Protein AF-A0A814TF65-F1 (afdb_monomer_lite)

Foldseek 3Di:
DLQVVQVVVQQLVQLPDQKDWRWDQCPDPRDIDIDIGGLVNVCVVCVVVLVVCLVVVVVVCVVVVHDLVVDQEAEDAADVCSRVSSVVVVCVSSVNRDHDPPDDRVPPVVVVVVVVLVVCVVVVPPVSPDDDDDDDQPWQKFAADPPPQFTDSDDDDFWIFTHDDGGNVVTHTLAGDDDPDDPDDPPPPWDKDWDWDQDPVRQTWIWIATPVVRDIDGDRGPRPPDPDDDPVRVVVVVVVVVVVVVVVVQVVLLVVLLVVLVVVLVVLVVQCVDCVHNVPPLADPVLSVQLVVLSVVLVVVSVVCVPPPPDHSVNSNVSSVVSVVSVVVRVCVSVVD

Radius of gyration: 34.14 Å; chains: 1; bounding box: 95×52×82 Å

Structure (mmCIF, N/CA/C/O backbone):
data_AF-A0A814TF65-F1
#
_entry.id   AF-A0A814TF65-F1
#
loop_
_atom_site.group_PDB
_atom_site.id
_atom_site.type_symbol
_atom_site.label_atom_id
_atom_site.label_alt_id
_atom_site.label_comp_id
_atom_site.label_asym_id
_atom_site.label_entity_id
_atom_site.label_seq_id
_atom_site.pdbx_PDB_ins_code
_atom_site.Cartn_x
_atom_site.Cartn_y
_atom_site.Cartn_z
_atom_site.occupancy
_atom_site.B_iso_or_equiv
_atom_site.auth_seq_id
_atom_site.auth_comp_id
_atom_site.auth_asym_id
_atom_site.auth_atom_id
_atom_site.pdbx_PDB_model_num
ATOM 1 N N . GLN A 1 1 ? 11.505 15.566 1.170 1.00 87.69 1 GLN A N 1
ATOM 2 C CA . GLN A 1 1 ? 11.498 14.203 0.575 1.00 87.69 1 GLN A CA 1
ATOM 3 C C . GLN A 1 1 ? 12.715 13.344 0.957 1.00 87.69 1 GLN A C 1
ATOM 5 O O . GLN A 1 1 ? 12.487 12.258 1.477 1.00 87.69 1 GLN A O 1
ATOM 10 N N . ARG A 1 2 ? 13.979 13.781 0.755 1.00 92.44 2 ARG A N 1
ATOM 11 C CA . ARG A 1 2 ? 15.187 12.980 1.102 1.00 92.44 2 ARG A CA 1
ATOM 12 C C . ARG A 1 2 ? 15.150 12.414 2.536 1.00 92.44 2 ARG A C 1
ATOM 14 O O . ARG A 1 2 ? 15.260 11.202 2.703 1.00 92.44 2 ARG A O 1
ATOM 21 N N . LEU A 1 3 ? 14.876 13.268 3.530 1.00 94.50 3 LEU A N 1
ATOM 22 C CA . LEU A 1 3 ? 14.755 12.869 4.940 1.00 94.50 3 LEU A CA 1
ATOM 23 C C . LEU A 1 3 ? 13.680 11.796 5.171 1.00 94.50 3 LEU A C 1
ATOM 25 O O . LEU A 1 3 ? 13.992 10.765 5.750 1.00 94.50 3 LEU A O 1
ATOM 29 N N . ARG A 1 4 ? 12.458 11.967 4.637 1.00 95.12 4 ARG A N 1
ATOM 30 C CA . ARG A 1 4 ? 11.368 10.971 4.739 1.00 95.12 4 ARG A CA 1
ATOM 31 C C . ARG A 1 4 ? 11.823 9.575 4.296 1.00 95.12 4 ARG A C 1
ATOM 33 O O . ARG A 1 4 ? 11.625 8.618 5.034 1.00 95.12 4 ARG A O 1
ATOM 40 N N . ARG A 1 5 ? 12.472 9.463 3.128 1.00 94.19 5 ARG A N 1
ATOM 41 C CA . ARG A 1 5 ? 12.967 8.174 2.599 1.00 94.19 5 ARG A CA 1
ATOM 42 C C . ARG A 1 5 ? 14.026 7.536 3.506 1.00 94.19 5 ARG A C 1
ATOM 44 O O . ARG A 1 5 ? 14.063 6.316 3.627 1.00 94.19 5 ARG A O 1
ATOM 51 N N . LYS A 1 6 ? 14.895 8.340 4.127 1.00 95.69 6 LYS A N 1
ATOM 52 C CA . LYS A 1 6 ? 15.935 7.853 5.048 1.00 95.69 6 LYS A CA 1
ATOM 53 C C . LYS A 1 6 ? 15.346 7.458 6.407 1.00 95.69 6 LYS A C 1
ATOM 55 O O . LYS A 1 6 ? 15.592 6.341 6.839 1.00 95.69 6 LYS A O 1
ATOM 60 N N . VAL A 1 7 ? 14.476 8.283 6.997 1.00 95.56 7 VAL A N 1
ATOM 61 C CA . VAL A 1 7 ? 13.728 7.969 8.232 1.00 95.56 7 VAL A CA 1
ATOM 62 C C . VAL A 1 7 ? 12.894 6.695 8.078 1.00 95.56 7 VAL A C 1
ATOM 64 O O . VAL A 1 7 ? 12.872 5.867 8.983 1.00 95.56 7 VAL A O 1
ATOM 67 N N . GLU A 1 8 ? 12.253 6.477 6.926 1.00 94.75 8 GLU A N 1
ATOM 68 C CA . GLU A 1 8 ? 11.503 5.242 6.675 1.00 94.75 8 GLU A CA 1
ATOM 69 C C . GLU A 1 8 ? 12.412 4.002 6.642 1.00 94.75 8 GLU A C 1
ATOM 71 O O . GLU A 1 8 ? 12.090 2.991 7.269 1.00 94.75 8 GLU A O 1
ATOM 76 N N . LYS A 1 9 ? 13.570 4.081 5.968 1.00 94.69 9 LYS A N 1
ATOM 77 C CA . LYS A 1 9 ? 14.582 3.010 5.996 1.00 94.69 9 LYS A CA 1
ATOM 78 C C . LYS A 1 9 ? 15.076 2.759 7.422 1.00 94.69 9 LYS A C 1
ATOM 80 O O . LYS A 1 9 ? 15.108 1.611 7.853 1.00 94.69 9 LYS A O 1
ATOM 85 N N . SER A 1 10 ? 15.365 3.815 8.176 1.00 95.69 10 SER A N 1
ATOM 86 C CA . SER A 1 10 ? 15.772 3.733 9.579 1.00 95.69 10 SER A CA 1
ATOM 87 C C . SER A 1 10 ? 14.699 3.107 10.473 1.00 95.69 10 SER A C 1
ATOM 89 O O . SER A 1 10 ? 15.034 2.247 11.277 1.00 95.69 10 SER A O 1
ATOM 91 N N . LYS A 1 11 ? 13.407 3.412 10.281 1.00 95.19 11 LYS A N 1
ATOM 92 C CA . LYS A 1 11 ? 12.295 2.736 10.983 1.00 95.19 11 LYS A CA 1
ATOM 93 C C . LYS A 1 11 ? 12.317 1.217 10.760 1.00 95.19 11 LYS A C 1
ATOM 95 O O . LYS A 1 11 ? 12.138 0.449 11.704 1.00 95.19 11 LYS A O 1
ATOM 100 N N . ARG A 1 12 ? 12.546 0.780 9.514 1.00 94.38 12 ARG A N 1
ATOM 101 C CA . ARG A 1 12 ? 12.659 -0.649 9.171 1.00 94.38 12 ARG A CA 1
ATOM 102 C C . ARG A 1 12 ? 13.884 -1.276 9.850 1.00 94.38 12 ARG A C 1
ATOM 104 O O . ARG A 1 12 ? 13.746 -2.310 10.492 1.00 94.38 12 ARG A O 1
ATOM 111 N N . ILE A 1 13 ? 15.044 -0.613 9.797 1.00 95.50 13 ILE A N 1
ATOM 112 C CA . ILE A 1 13 ? 16.284 -1.065 10.458 1.00 95.50 13 ILE A CA 1
ATOM 113 C C . ILE A 1 13 ? 16.102 -1.188 11.979 1.00 95.50 13 ILE A C 1
ATOM 115 O O . 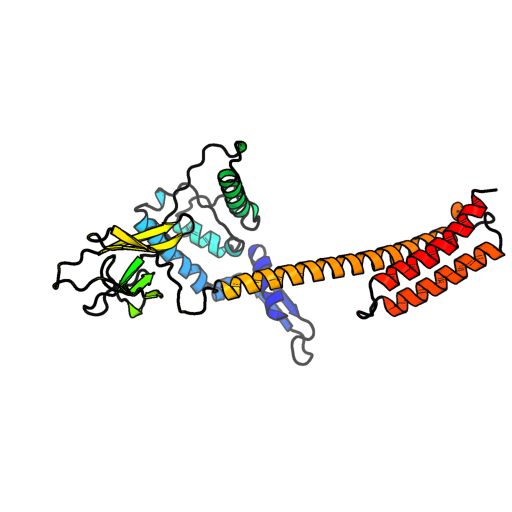ILE A 1 13 ? 16.478 -2.205 12.553 1.00 95.50 13 ILE A O 1
ATOM 119 N N . LEU A 1 14 ? 15.456 -0.219 12.635 1.00 96.19 14 LEU A N 1
ATOM 120 C CA . LEU A 1 14 ? 15.210 -0.243 14.085 1.00 96.19 14 LEU A CA 1
ATOM 121 C C . LEU A 1 14 ? 14.284 -1.375 14.551 1.00 96.19 14 LEU A C 1
ATOM 123 O O . LEU A 1 14 ? 14.239 -1.679 15.746 1.00 96.19 14 LEU A O 1
ATOM 127 N N . SER A 1 15 ? 13.574 -2.033 13.630 1.00 93.94 15 SER A N 1
ATOM 128 C CA . SER A 1 15 ? 12.784 -3.226 13.953 1.00 93.94 15 SER A CA 1
ATOM 129 C C . SER A 1 15 ? 13.666 -4.458 14.217 1.00 93.94 15 SER A C 1
ATOM 131 O O . SER A 1 15 ? 13.229 -5.381 14.896 1.00 93.94 15 SER A O 1
ATOM 133 N N . THR A 1 16 ? 14.922 -4.461 13.749 1.00 93.12 16 THR A N 1
ATOM 134 C CA . THR A 1 16 ? 15.912 -5.524 14.011 1.00 93.12 16 THR A CA 1
ATOM 135 C C . THR A 1 16 ? 17.104 -5.027 14.836 1.00 93.12 16 THR A C 1
ATOM 137 O O . THR A 1 16 ? 17.481 -5.671 15.814 1.00 93.12 16 THR A O 1
ATOM 140 N N . GLN A 1 17 ? 17.643 -3.846 14.527 1.00 95.56 17 GLN A N 1
ATOM 141 C CA . GLN A 1 17 ? 18.791 -3.220 15.199 1.00 95.56 17 GLN A CA 1
ATOM 142 C C . GLN A 1 17 ? 18.359 -2.242 16.304 1.00 95.56 17 GLN A C 1
ATOM 144 O O . GLN A 1 17 ? 17.226 -1.760 16.312 1.00 95.56 17 GLN A O 1
ATOM 149 N N . VAL A 1 18 ? 19.247 -1.965 17.262 1.00 95.94 18 VAL A N 1
ATOM 150 C CA . VAL A 1 18 ? 18.971 -1.062 18.401 1.00 95.94 18 VAL A CA 1
ATOM 151 C C . VAL A 1 18 ? 19.167 0.412 18.024 1.00 95.94 18 VAL A C 1
ATOM 153 O O . VAL A 1 18 ? 18.524 1.286 18.602 1.00 95.94 18 VAL A O 1
ATOM 156 N N . GLU A 1 19 ? 19.992 0.695 17.019 1.00 96.44 19 GLU A N 1
ATOM 157 C CA . GLU A 1 19 ? 20.256 2.036 16.497 1.00 96.44 19 GLU A CA 1
ATOM 158 C C . GLU A 1 19 ? 20.536 2.009 14.991 1.00 96.44 19 GLU A C 1
ATOM 160 O O . GLU A 1 19 ? 20.706 0.949 14.390 1.00 96.44 19 GLU A O 1
ATOM 165 N N . THR A 1 20 ? 20.533 3.184 14.366 1.00 97.06 20 THR A N 1
ATOM 166 C CA . THR A 1 20 ? 20.847 3.388 12.949 1.00 97.06 20 THR A CA 1
ATOM 167 C C . THR A 1 20 ? 21.267 4.839 12.722 1.00 97.06 20 THR A C 1
ATOM 169 O O . THR A 1 20 ? 20.720 5.747 13.348 1.00 97.06 20 THR A O 1
ATOM 172 N N . ARG A 1 21 ? 22.218 5.085 11.817 1.00 96.19 21 ARG A N 1
ATOM 173 C CA . ARG A 1 21 ? 22.644 6.445 11.462 1.00 96.19 21 ARG A CA 1
ATOM 174 C C . ARG A 1 21 ? 21.887 6.956 10.234 1.00 96.19 21 ARG A C 1
ATOM 176 O O . ARG A 1 21 ? 21.740 6.253 9.233 1.00 96.19 21 ARG A O 1
ATOM 183 N N . ILE A 1 22 ? 21.393 8.187 10.315 1.00 96.19 22 ILE A N 1
ATOM 184 C CA . ILE A 1 22 ? 20.658 8.886 9.261 1.00 96.19 22 ILE A CA 1
ATOM 185 C C . ILE A 1 22 ? 21.609 9.887 8.609 1.00 96.19 22 ILE A C 1
ATOM 187 O O . ILE A 1 22 ? 21.768 11.000 9.096 1.00 96.19 22 ILE A O 1
ATOM 191 N N . GLU A 1 23 ? 22.225 9.484 7.499 1.00 95.38 23 GLU A N 1
ATOM 192 C CA . GLU A 1 23 ? 23.176 10.312 6.742 1.00 95.38 23 GLU A CA 1
ATOM 193 C C . GLU A 1 23 ? 22.552 10.814 5.430 1.00 95.38 23 GLU A C 1
ATOM 195 O O . GLU A 1 23 ? 21.957 10.030 4.679 1.00 95.38 23 GLU A O 1
ATOM 200 N N . ILE A 1 24 ? 22.658 12.112 5.140 1.00 95.12 24 ILE A N 1
ATOM 201 C CA . ILE A 1 24 ? 22.158 12.760 3.920 1.00 95.12 24 ILE A CA 1
ATOM 202 C C . ILE A 1 24 ? 23.145 13.846 3.484 1.00 95.12 24 ILE A C 1
ATOM 204 O O . ILE A 1 24 ? 23.224 14.899 4.112 1.00 95.12 24 ILE A O 1
ATOM 208 N N . GLU A 1 25 ? 23.829 13.605 2.371 1.00 94.38 25 GLU A N 1
ATOM 209 C CA . GLU A 1 25 ? 24.695 14.589 1.717 1.00 94.38 25 GLU A CA 1
ATOM 210 C C . GLU A 1 25 ? 23.892 15.786 1.187 1.00 94.38 25 GLU A C 1
ATOM 212 O O . GLU A 1 25 ? 22.796 15.620 0.622 1.00 94.38 25 GLU A O 1
ATOM 217 N N . SER A 1 26 ? 24.458 16.985 1.351 1.00 92.56 26 SER A N 1
ATOM 218 C CA . SER A 1 26 ? 23.907 18.277 0.937 1.00 92.56 26 SER A CA 1
ATOM 219 C C . SER A 1 26 ? 22.405 18.364 1.239 1.00 92.56 26 SER A C 1
ATOM 221 O O . SER A 1 26 ? 21.552 18.484 0.352 1.00 92.56 26 SER A O 1
ATOM 223 N N . PHE A 1 27 ? 22.064 18.173 2.515 1.00 93.00 27 PHE A N 1
ATOM 224 C CA . PHE A 1 27 ? 20.687 18.109 2.984 1.00 93.00 27 PHE A CA 1
ATOM 225 C C . PHE A 1 27 ? 19.993 19.468 2.883 1.00 93.00 27 PHE A C 1
ATOM 227 O O . PHE A 1 27 ? 18.869 19.539 2.377 1.00 93.00 27 PHE A O 1
ATOM 234 N N . PHE A 1 28 ? 20.659 20.533 3.338 1.00 92.88 28 PHE A N 1
ATOM 235 C CA . PHE A 1 28 ? 20.152 21.900 3.259 1.00 92.88 28 PHE A CA 1
ATOM 236 C C . PHE A 1 28 ? 21.299 22.919 3.257 1.00 92.88 28 PHE A C 1
ATOM 238 O O . PHE A 1 28 ? 22.238 22.795 4.036 1.00 92.88 28 PHE A O 1
ATOM 245 N N . GLY A 1 29 ? 21.240 23.927 2.380 1.00 90.56 29 GLY A N 1
ATOM 246 C CA . GLY A 1 29 ? 22.245 25.002 2.326 1.00 90.56 29 GLY A CA 1
ATOM 247 C C . GLY A 1 29 ? 23.679 24.551 2.011 1.00 90.56 29 GLY A C 1
ATOM 248 O O . GLY A 1 29 ? 24.618 25.254 2.355 1.00 90.56 29 GLY A O 1
ATOM 249 N N . GLY A 1 30 ? 23.864 23.375 1.401 1.00 91.56 30 GLY A N 1
ATOM 250 C CA . GLY A 1 30 ? 25.186 22.769 1.201 1.00 91.56 30 GLY A CA 1
ATOM 251 C C . GLY A 1 30 ? 25.701 21.952 2.393 1.00 91.56 30 GLY A C 1
ATOM 252 O O . GLY A 1 30 ? 26.709 21.272 2.246 1.00 91.56 30 GLY A O 1
ATOM 253 N N . HIS A 1 31 ? 25.007 21.963 3.535 1.00 93.06 31 HIS A N 1
ATOM 254 C CA . HIS A 1 31 ? 25.382 21.199 4.724 1.00 93.06 31 HIS A CA 1
ATOM 255 C C . HIS A 1 31 ? 24.826 19.774 4.691 1.00 93.06 31 HIS A C 1
ATOM 257 O O . HIS A 1 31 ? 23.662 19.552 4.339 1.00 93.06 31 HIS A O 1
ATOM 263 N N . ASP A 1 32 ? 25.646 18.818 5.114 1.00 95.38 32 ASP A N 1
ATOM 264 C CA . ASP A 1 32 ? 25.245 17.428 5.313 1.00 95.38 32 ASP A CA 1
ATOM 265 C C . ASP A 1 32 ? 24.438 17.260 6.608 1.00 95.38 32 ASP A C 1
ATOM 267 O O . ASP A 1 32 ? 24.589 18.014 7.570 1.00 95.38 32 ASP A O 1
ATOM 271 N N . PHE A 1 33 ? 23.590 16.236 6.648 1.00 95.94 33 PHE A N 1
ATOM 272 C CA . PHE A 1 33 ? 22.881 15.801 7.850 1.00 95.94 33 PHE A CA 1
ATOM 273 C C . PHE A 1 33 ? 23.391 14.420 8.263 1.00 95.94 33 PHE A C 1
ATOM 275 O O . PHE A 1 33 ? 23.399 13.505 7.442 1.00 95.94 33 PHE A O 1
ATOM 282 N N . SER A 1 34 ? 23.793 14.255 9.523 1.00 95.56 34 SER A N 1
ATOM 283 C CA . SER A 1 34 ? 24.270 12.988 10.086 1.00 95.56 34 SER A CA 1
ATOM 284 C C . SER A 1 34 ? 23.828 12.887 11.545 1.00 95.56 34 SER A C 1
ATOM 286 O O . SER A 1 34 ? 24.478 13.466 12.411 1.00 95.56 34 SER A O 1
ATOM 288 N N . GLU A 1 35 ? 22.795 12.097 11.826 1.00 95.31 35 GLU A N 1
ATOM 289 C CA . GLU A 1 35 ? 22.300 11.881 13.194 1.00 95.31 35 GLU A CA 1
ATOM 290 C C . GLU A 1 35 ? 22.151 10.396 13.529 1.00 95.31 35 GLU A C 1
ATOM 292 O O . GLU A 1 35 ? 21.753 9.598 12.677 1.00 95.31 35 GLU A O 1
ATOM 297 N N . THR A 1 36 ? 22.429 10.015 14.777 1.00 96.38 36 THR A N 1
ATOM 298 C CA . THR A 1 36 ? 22.173 8.652 15.272 1.00 96.38 36 THR A CA 1
ATOM 299 C C . THR A 1 36 ? 20.760 8.565 15.834 1.00 96.38 36 THR A C 1
ATOM 301 O O . THR A 1 36 ? 20.383 9.308 16.736 1.00 96.38 36 THR A O 1
ATOM 304 N N . PHE A 1 37 ? 19.967 7.629 15.318 1.00 96.56 37 PHE A N 1
ATOM 305 C CA . PHE A 1 37 ? 18.587 7.408 15.729 1.00 96.56 37 PHE A CA 1
ATOM 306 C C . PHE A 1 37 ? 18.452 6.038 16.397 1.00 96.56 37 PHE A C 1
ATOM 308 O O . PHE A 1 37 ? 18.773 5.013 15.796 1.00 96.56 37 PHE A O 1
ATOM 315 N N . THR A 1 38 ? 17.985 6.011 17.647 1.00 97.25 38 THR A N 1
ATOM 316 C CA . THR A 1 38 ? 17.873 4.775 18.441 1.00 97.25 38 THR A CA 1
ATOM 317 C C . THR A 1 38 ? 16.441 4.246 18.484 1.00 97.25 38 THR A C 1
ATOM 319 O O . THR A 1 38 ? 15.472 5.002 18.358 1.00 97.25 38 THR A O 1
ATOM 322 N N . ARG A 1 39 ? 16.293 2.941 18.737 1.00 96.88 39 ARG A N 1
ATOM 323 C CA . ARG A 1 39 ? 15.001 2.284 18.964 1.00 96.88 39 ARG A CA 1
ATOM 324 C C . ARG A 1 39 ? 14.266 2.911 20.148 1.00 96.88 39 ARG A C 1
ATOM 326 O O . ARG A 1 39 ? 13.085 3.201 20.022 1.00 96.88 39 ARG A O 1
ATOM 333 N N . ALA A 1 40 ? 14.965 3.199 21.247 1.00 96.50 40 ALA A N 1
ATOM 334 C CA . ALA A 1 40 ? 14.372 3.841 22.421 1.00 96.50 40 ALA A CA 1
ATOM 335 C C . ALA A 1 40 ? 13.812 5.241 22.097 1.00 96.50 40 ALA A C 1
ATOM 337 O O . ALA A 1 40 ? 12.706 5.582 22.518 1.00 96.50 40 ALA A O 1
ATOM 338 N N . THR A 1 41 ? 14.526 6.035 21.289 1.00 96.12 41 THR A N 1
ATOM 339 C CA . THR A 1 41 ? 14.032 7.333 20.800 1.00 96.12 41 THR A CA 1
ATOM 340 C C . THR A 1 41 ? 12.803 7.156 19.906 1.00 96.12 41 THR A C 1
ATOM 342 O O . THR A 1 41 ? 11.798 7.837 20.107 1.00 96.12 41 THR A O 1
ATOM 345 N N . PHE A 1 42 ? 12.846 6.219 18.953 1.00 96.81 42 PHE A N 1
ATOM 346 C CA . PHE A 1 42 ? 11.715 5.904 18.076 1.00 96.81 42 PHE A CA 1
ATOM 347 C C . PHE A 1 42 ? 10.466 5.471 18.861 1.00 96.81 42 PHE A C 1
ATOM 349 O O . PHE A 1 42 ? 9.370 5.970 18.599 1.00 96.81 42 PHE A O 1
ATOM 356 N N . GLU A 1 43 ? 10.629 4.582 19.839 1.00 95.81 43 GLU A N 1
ATOM 357 C CA . GLU A 1 43 ? 9.541 4.081 20.677 1.00 95.81 43 GLU A CA 1
ATOM 358 C C . GLU A 1 43 ? 8.963 5.169 21.582 1.00 95.81 43 GLU A C 1
ATOM 360 O O . GLU A 1 43 ? 7.745 5.268 21.697 1.00 95.81 43 GLU A O 1
ATOM 365 N N . SER A 1 44 ? 9.806 6.035 22.154 1.00 96.31 44 SER A N 1
ATOM 366 C CA . SER A 1 44 ? 9.362 7.182 22.952 1.00 96.31 44 SER A CA 1
ATOM 367 C C . SER A 1 44 ? 8.504 8.155 22.130 1.00 96.31 44 SER A C 1
ATOM 369 O O . SER A 1 44 ? 7.381 8.472 22.524 1.00 96.31 44 SER A O 1
ATOM 371 N N . LEU A 1 45 ? 8.976 8.549 20.939 1.00 96.75 45 LEU A N 1
ATOM 372 C CA . LEU A 1 45 ? 8.263 9.468 20.039 1.00 96.75 45 LEU A CA 1
ATOM 373 C C . LEU A 1 45 ? 6.886 8.931 19.607 1.00 96.75 45 LEU A C 1
ATOM 375 O O . LEU A 1 45 ? 5.921 9.689 19.510 1.00 96.75 45 LEU A O 1
ATOM 379 N N . ASN A 1 46 ? 6.781 7.621 19.369 1.00 96.38 46 ASN A N 1
ATOM 380 C CA . ASN A 1 46 ? 5.568 6.981 18.846 1.00 96.38 46 ASN A CA 1
ATOM 381 C C . ASN A 1 46 ? 4.717 6.291 19.928 1.00 96.38 46 ASN A C 1
ATOM 383 O O . ASN A 1 46 ? 3.682 5.708 19.606 1.00 96.38 46 ASN A O 1
ATOM 387 N N . LYS A 1 47 ? 5.099 6.389 21.211 1.00 95.00 47 LYS A N 1
ATOM 388 C CA . LYS A 1 47 ? 4.440 5.701 22.336 1.00 95.00 47 LYS A CA 1
ATOM 389 C C . LYS A 1 47 ? 2.928 5.929 22.374 1.00 95.00 47 LYS A C 1
ATOM 391 O O . LYS A 1 47 ? 2.179 4.990 22.621 1.00 95.00 47 LYS A O 1
ATOM 396 N N . HIS A 1 48 ? 2.479 7.155 22.110 1.00 95.25 48 HIS A N 1
ATOM 397 C CA . HIS A 1 48 ? 1.056 7.497 22.099 1.00 95.25 48 HIS A CA 1
ATOM 398 C C . HIS A 1 48 ? 0.281 6.755 20.992 1.00 95.25 48 HIS A C 1
ATOM 400 O O . HIS A 1 48 ? -0.790 6.220 21.263 1.00 95.25 48 HIS A O 1
ATOM 406 N N . LEU A 1 49 ? 0.854 6.628 19.788 1.00 95.25 49 LEU A N 1
ATOM 407 C CA . LEU A 1 49 ? 0.259 5.874 18.677 1.00 95.25 49 LEU A CA 1
ATOM 408 C C . LEU A 1 49 ? 0.201 4.374 18.985 1.00 95.25 49 LEU A C 1
ATOM 410 O O . LEU A 1 49 ? -0.815 3.734 18.728 1.00 95.25 49 LEU A O 1
ATOM 414 N N . PHE A 1 50 ? 1.258 3.818 19.585 1.00 94.06 50 PHE A N 1
ATOM 415 C CA . PHE A 1 50 ? 1.300 2.399 19.953 1.00 94.06 50 PHE A CA 1
ATOM 416 C C . PHE A 1 50 ? 0.325 2.042 21.080 1.00 94.06 50 PHE A C 1
ATOM 418 O O . PHE A 1 50 ? -0.202 0.938 21.094 1.00 94.06 50 PHE A O 1
ATOM 425 N N . LEU A 1 51 ? 0.070 2.960 22.016 1.00 93.12 51 LEU A N 1
ATOM 426 C CA . LEU A 1 51 ? -0.930 2.752 23.066 1.00 93.12 51 LEU A CA 1
ATOM 427 C C . LEU A 1 51 ? -2.361 2.972 22.557 1.00 93.12 51 LEU A C 1
ATOM 429 O O . LEU A 1 51 ? -3.277 2.322 23.051 1.00 93.12 51 LEU A O 1
ATOM 433 N N . SER A 1 52 ? -2.562 3.825 21.547 1.00 93.56 52 SER A N 1
ATOM 434 C CA . SER A 1 52 ? -3.897 4.098 20.990 1.00 93.56 52 SER A CA 1
ATOM 435 C C . SER A 1 52 ? -4.548 2.903 20.277 1.00 93.56 52 SER A C 1
ATOM 437 O O . SER A 1 52 ? -5.757 2.913 20.069 1.00 93.56 52 SER A O 1
ATOM 439 N N . THR A 1 53 ? -3.787 1.853 19.947 1.00 91.75 53 THR A N 1
ATOM 440 C CA . THR A 1 53 ? -4.337 0.613 19.373 1.00 91.75 53 THR A CA 1
ATOM 441 C C . THR A 1 53 ? -4.916 -0.340 20.422 1.00 91.75 53 THR A C 1
ATOM 443 O O . THR A 1 53 ? -5.722 -1.197 20.072 1.00 91.75 53 THR A O 1
ATOM 446 N N . ILE A 1 54 ? -4.544 -0.207 21.701 1.00 92.56 54 ILE A N 1
ATOM 447 C CA . ILE A 1 54 ? -4.963 -1.139 22.760 1.00 92.56 54 ILE A CA 1
ATOM 448 C C . ILE A 1 54 ? -6.465 -1.038 23.089 1.00 92.56 54 ILE A C 1
ATOM 450 O O . ILE A 1 54 ? -7.109 -2.087 23.111 1.00 92.56 54 ILE A O 1
ATOM 454 N N . PRO A 1 55 ? -7.076 0.158 23.239 1.00 91.00 55 PRO A N 1
ATOM 455 C CA . PRO A 1 55 ? -8.521 0.275 23.470 1.00 91.00 55 PRO A CA 1
ATOM 456 C C . PRO A 1 55 ? -9.387 -0.330 22.354 1.00 91.00 55 PRO A C 1
ATOM 458 O O . PRO A 1 55 ? -10.508 -0.761 22.606 1.00 91.00 55 PRO A O 1
ATOM 461 N N . LEU A 1 56 ? -8.872 -0.407 21.119 1.00 88.44 56 LEU A N 1
ATOM 462 C CA . LEU A 1 56 ? -9.579 -1.047 20.004 1.00 88.44 56 LEU A CA 1
ATOM 463 C C . L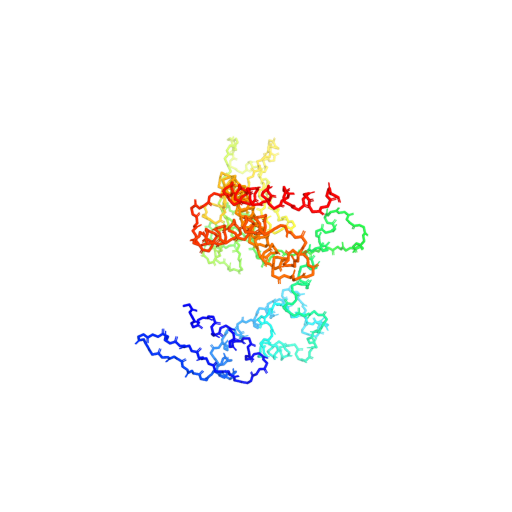EU A 1 56 ? -9.680 -2.569 20.198 1.00 88.44 56 LEU A C 1
ATOM 465 O O . LEU A 1 56 ? -10.712 -3.157 19.887 1.00 88.44 56 LEU A O 1
ATOM 469 N N . LEU A 1 57 ? -8.642 -3.200 20.760 1.00 90.81 57 LEU A N 1
ATOM 470 C CA . LEU A 1 57 ? -8.671 -4.623 21.115 1.00 90.81 57 LEU A CA 1
ATOM 471 C C . LEU A 1 57 ? -9.635 -4.898 22.278 1.00 90.81 57 LEU A C 1
ATOM 473 O O . LEU A 1 57 ? -10.242 -5.963 22.327 1.00 90.81 57 LEU A O 1
ATOM 477 N N . GLU A 1 58 ? -9.785 -3.948 23.205 1.00 90.56 58 GLU A N 1
ATOM 478 C CA . GLU A 1 58 ? -10.758 -4.038 24.301 1.00 90.56 58 GLU A CA 1
ATOM 479 C C . GLU A 1 58 ? -12.191 -3.954 23.769 1.00 90.56 58 GLU A C 1
ATOM 481 O O . GLU A 1 58 ? -12.982 -4.847 24.070 1.00 90.56 58 GLU A O 1
ATOM 486 N N . LYS A 1 59 ? -12.490 -2.982 22.889 1.00 83.00 59 LYS A N 1
ATOM 487 C CA . LYS A 1 59 ? -13.809 -2.866 22.242 1.00 83.00 59 LYS A CA 1
ATOM 488 C C . LYS A 1 59 ? -14.183 -4.135 21.471 1.00 83.00 59 LYS A C 1
ATOM 490 O O . LYS A 1 59 ? -15.280 -4.643 21.644 1.00 83.00 59 LYS A O 1
ATOM 495 N N . VAL A 1 60 ? -13.271 -4.699 20.672 1.00 84.25 60 VAL A N 1
ATOM 496 C CA . VAL A 1 60 ? -13.557 -5.923 19.893 1.00 84.25 60 VAL A CA 1
ATOM 497 C C . VAL A 1 60 ? -13.831 -7.136 20.794 1.00 84.25 60 VAL A C 1
ATOM 499 O O . VAL A 1 60 ? -14.686 -7.958 20.464 1.00 84.25 60 VAL A O 1
ATOM 502 N N . LEU A 1 61 ? -13.153 -7.262 21.940 1.00 86.62 61 LEU A N 1
ATOM 503 C CA . LEU A 1 61 ? -13.441 -8.323 22.916 1.00 86.62 61 LEU A CA 1
ATOM 504 C C . LEU A 1 61 ? -14.801 -8.123 23.606 1.00 86.62 61 LEU A C 1
ATOM 506 O O . LEU A 1 61 ? -15.531 -9.093 23.799 1.00 86.62 61 LEU A O 1
ATOM 510 N N . GLU A 1 62 ? -15.170 -6.881 23.923 1.00 85.69 62 GLU A N 1
ATOM 511 C CA . GLU A 1 62 ? -16.487 -6.538 24.474 1.00 85.69 62 GLU A CA 1
ATOM 512 C C . GLU A 1 62 ? -17.619 -6.805 23.465 1.00 85.69 62 GLU A C 1
ATOM 514 O O . GLU A 1 62 ? -18.559 -7.540 23.780 1.00 85.69 62 GLU A O 1
ATOM 519 N N . ASP A 1 63 ? -17.481 -6.312 22.229 1.00 75.38 63 ASP A N 1
ATOM 520 C CA . ASP A 1 63 ? -18.448 -6.479 21.135 1.00 75.38 63 ASP A CA 1
ATOM 521 C C . ASP A 1 63 ? -18.646 -7.968 20.771 1.00 75.38 63 ASP A C 1
ATOM 523 O O . ASP A 1 63 ? -19.775 -8.425 20.567 1.00 75.38 63 ASP A O 1
ATOM 527 N N . SER A 1 64 ? -17.563 -8.761 20.760 1.00 78.94 64 SER A N 1
ATOM 528 C CA . SER A 1 64 ? -17.616 -10.223 20.555 1.00 78.94 64 SER A CA 1
ATOM 529 C C . SER A 1 64 ? -18.024 -11.024 21.798 1.00 78.94 64 SER A C 1
ATOM 531 O O . SER A 1 64 ? -18.324 -12.214 21.682 1.00 78.94 64 SER A O 1
ATOM 533 N N . LYS A 1 65 ? -18.083 -10.388 22.977 1.00 88.75 65 LYS A N 1
ATOM 534 C CA . LYS A 1 65 ? -18.366 -11.003 24.290 1.00 88.75 65 LYS A CA 1
ATOM 535 C C . LYS A 1 65 ? -17.370 -12.103 24.680 1.00 88.75 65 LYS A C 1
ATOM 537 O O . LYS A 1 65 ? -17.725 -13.025 25.417 1.00 88.75 65 LYS A O 1
ATOM 542 N N . LEU A 1 66 ? -16.130 -11.998 24.204 1.00 88.00 66 LEU A N 1
ATOM 543 C CA . LEU A 1 66 ? -15.046 -12.944 24.470 1.00 88.00 66 LEU A CA 1
ATOM 544 C C . LEU A 1 66 ? -14.076 -12.407 25.523 1.00 88.00 66 LEU A C 1
ATOM 546 O O . LEU A 1 66 ? -13.818 -11.208 25.632 1.00 88.00 66 LEU A O 1
ATOM 550 N N . GLN A 1 67 ? -13.482 -13.316 26.288 1.00 90.50 67 GLN A N 1
ATOM 551 C CA . GLN A 1 67 ? -12.377 -13.005 27.183 1.00 90.50 67 GLN A CA 1
ATOM 552 C C . GLN A 1 67 ? -11.033 -13.176 26.472 1.00 90.50 67 GLN A C 1
ATOM 554 O O . GLN A 1 67 ? -10.878 -13.932 25.516 1.00 90.50 67 GLN A O 1
ATOM 559 N N . LYS A 1 68 ? -10.000 -12.516 27.003 1.00 90.56 68 LYS A N 1
ATOM 560 C CA . LYS A 1 68 ? -8.615 -12.620 26.501 1.00 90.56 68 LYS A CA 1
ATOM 561 C C . LYS A 1 68 ? -8.070 -14.057 26.481 1.00 90.56 68 LYS A C 1
ATOM 563 O O . LYS A 1 68 ? -7.147 -14.335 25.725 1.00 90.56 68 LYS A O 1
ATOM 568 N N . SER A 1 69 ? -8.617 -14.935 27.324 1.00 89.56 69 SER A N 1
ATOM 569 C CA . SER A 1 69 ? -8.321 -16.373 27.396 1.00 89.56 69 SER A CA 1
ATOM 570 C C . SER A 1 69 ? -8.871 -17.185 26.228 1.00 89.56 69 SER A C 1
ATOM 572 O O . SER A 1 69 ? -8.377 -18.278 25.971 1.00 89.56 69 SER A O 1
ATOM 574 N N . ASP A 1 70 ? -9.894 -16.669 25.554 1.00 89.88 70 ASP A N 1
ATOM 575 C CA . ASP A 1 70 ? -10.671 -17.416 24.563 1.00 89.88 70 ASP A CA 1
ATOM 576 C C . ASP A 1 70 ? -10.036 -17.282 23.165 1.00 89.88 70 ASP A C 1
ATOM 578 O O . ASP A 1 70 ? -10.356 -18.026 22.240 1.00 89.88 70 ASP A O 1
ATOM 582 N N . ILE A 1 71 ? -9.079 -16.355 23.030 1.00 89.88 71 ILE A N 1
ATOM 583 C CA . ILE A 1 71 ? -8.258 -16.148 21.839 1.00 89.88 71 ILE A CA 1
ATOM 584 C C . ILE A 1 71 ? -7.127 -17.182 21.812 1.00 89.88 71 ILE A C 1
ATOM 586 O O . ILE A 1 71 ? -6.142 -17.081 22.546 1.00 89.88 71 ILE A O 1
ATOM 590 N N . SER A 1 72 ? -7.269 -18.174 20.934 1.00 86.06 72 SER A N 1
ATOM 591 C CA . SER A 1 72 ? -6.327 -19.286 20.763 1.00 86.06 72 SER A CA 1
ATOM 592 C C . SER A 1 72 ? -5.036 -18.903 20.031 1.00 86.06 72 SER A C 1
ATOM 594 O O . SER A 1 72 ? -3.962 -19.407 20.364 1.00 86.06 72 SER A O 1
ATOM 596 N N . GLU A 1 73 ? -5.124 -18.014 19.042 1.00 84.25 73 GLU A N 1
ATOM 597 C CA . GLU A 1 73 ? -4.014 -17.603 18.184 1.00 84.25 73 GLU A CA 1
ATOM 598 C C . GLU A 1 73 ? -4.121 -16.114 17.834 1.00 84.25 73 GLU A C 1
ATOM 600 O O . GLU A 1 73 ? -5.213 -15.578 17.658 1.00 84.25 73 GLU A O 1
ATOM 605 N N . ILE A 1 74 ? -2.973 -15.437 17.727 1.00 87.44 74 ILE A N 1
ATOM 606 C CA . ILE A 1 74 ? -2.897 -14.026 17.330 1.00 87.44 74 ILE A CA 1
ATOM 607 C C . ILE A 1 74 ? -2.117 -13.931 16.021 1.00 87.44 74 ILE A C 1
ATOM 609 O O . ILE A 1 74 ? -0.912 -14.198 15.984 1.00 87.44 74 ILE A O 1
ATOM 613 N N . LEU A 1 75 ? -2.806 -13.523 14.957 1.00 84.88 75 LEU A N 1
ATOM 614 C CA . LEU A 1 75 ? -2.231 -13.273 13.637 1.00 84.88 75 LEU A CA 1
ATOM 615 C C . LEU A 1 75 ? -1.865 -11.786 13.514 1.00 84.88 75 LEU A C 1
ATOM 617 O O . LEU A 1 75 ? -2.715 -10.915 13.681 1.00 84.88 75 LEU A O 1
ATOM 621 N N . MET A 1 76 ? -0.596 -11.489 13.228 1.00 84.56 76 MET A N 1
ATOM 622 C CA . MET A 1 76 ? -0.101 -10.119 13.048 1.00 84.56 76 MET A CA 1
ATOM 623 C C . MET A 1 76 ? 0.095 -9.845 11.555 1.00 84.56 76 MET A C 1
ATOM 625 O O . MET A 1 76 ? 0.945 -10.472 10.929 1.00 84.56 76 MET A O 1
ATOM 629 N N . VAL A 1 77 ? -0.672 -8.914 10.985 1.00 82.69 77 VAL A N 1
ATOM 630 C CA . VAL A 1 77 ? -0.682 -8.636 9.538 1.00 82.69 77 VAL A CA 1
ATOM 631 C C . VAL A 1 77 ? -0.235 -7.199 9.251 1.00 82.69 77 VAL A C 1
ATOM 633 O O . VAL A 1 77 ? -0.636 -6.261 9.938 1.00 82.69 77 VAL A O 1
ATOM 636 N N . GLY A 1 78 ? 0.591 -7.027 8.215 1.00 82.31 78 GLY A N 1
ATOM 637 C CA . GLY A 1 78 ? 1.086 -5.736 7.736 1.00 82.31 78 GLY A CA 1
ATOM 638 C C . GLY A 1 78 ? 2.398 -5.303 8.397 1.00 82.31 78 GLY A C 1
ATOM 639 O O . GLY A 1 78 ? 2.560 -5.372 9.616 1.00 82.31 78 GLY A O 1
ATOM 640 N N . GLY A 1 79 ? 3.341 -4.791 7.601 1.00 85.12 79 GLY A N 1
ATOM 641 C CA . GLY A 1 79 ? 4.742 -4.609 8.012 1.00 85.12 79 GLY A CA 1
ATOM 642 C C . GLY A 1 79 ? 5.021 -3.693 9.213 1.00 85.12 79 GLY A C 1
ATOM 643 O O . GLY A 1 79 ? 6.064 -3.817 9.855 1.00 85.12 79 GLY A O 1
ATOM 644 N N . SER A 1 80 ? 4.094 -2.808 9.602 1.00 89.50 80 SER A N 1
ATOM 645 C CA . SER A 1 80 ? 4.222 -2.048 10.863 1.00 89.50 80 SER A CA 1
ATOM 646 C C . SER A 1 80 ? 4.156 -2.944 12.111 1.00 89.50 80 SER A C 1
ATOM 648 O O . SER A 1 80 ? 4.688 -2.570 13.154 1.00 89.50 80 SER A O 1
ATOM 650 N N . THR A 1 81 ? 3.587 -4.150 12.014 1.00 89.50 81 THR A N 1
ATOM 651 C CA . THR A 1 81 ? 3.579 -5.146 13.101 1.00 89.50 81 THR A CA 1
ATOM 652 C C . THR A 1 81 ? 4.948 -5.780 13.368 1.00 89.50 81 THR A C 1
ATOM 654 O O . THR A 1 81 ? 5.112 -6.471 14.372 1.00 89.50 81 THR A O 1
ATOM 657 N N . ARG A 1 82 ? 5.968 -5.520 12.533 1.00 88.12 82 ARG A N 1
ATOM 658 C CA . ARG A 1 82 ? 7.362 -5.905 12.819 1.00 88.12 82 ARG A CA 1
ATOM 659 C C . ARG A 1 82 ? 8.021 -5.070 13.919 1.00 88.12 82 ARG A C 1
ATOM 661 O O . ARG A 1 82 ? 9.075 -5.465 14.408 1.00 88.12 82 ARG A O 1
ATOM 668 N N . ILE A 1 83 ? 7.433 -3.937 14.313 1.00 93.00 83 ILE A N 1
ATOM 669 C CA . ILE A 1 83 ? 7.971 -3.084 15.381 1.00 93.00 83 ILE A CA 1
ATOM 670 C C . ILE A 1 83 ? 7.967 -3.877 16.704 1.00 93.00 83 ILE A C 1
ATOM 672 O O . ILE A 1 83 ? 6.883 -4.253 17.163 1.00 93.00 83 ILE A O 1
ATOM 676 N N . PRO A 1 84 ? 9.126 -4.093 17.364 1.00 92.81 84 PRO A N 1
ATOM 677 C CA . PRO A 1 84 ? 9.210 -4.899 18.582 1.00 92.81 84 PRO A CA 1
ATOM 678 C C . PRO A 1 84 ? 8.242 -4.444 19.675 1.00 92.81 84 PRO A C 1
ATOM 680 O O . PRO A 1 84 ? 7.543 -5.278 20.246 1.00 92.81 84 PRO A O 1
ATOM 683 N N . LYS A 1 85 ? 8.110 -3.127 19.891 1.00 93.88 85 LYS A N 1
ATOM 684 C CA . LYS A 1 85 ? 7.192 -2.578 20.897 1.00 93.88 85 LYS A CA 1
ATOM 685 C C . LYS A 1 85 ? 5.713 -2.851 20.613 1.00 93.88 85 LYS A C 1
ATOM 687 O O . LYS A 1 85 ? 4.949 -3.045 21.550 1.00 93.88 85 LYS A O 1
ATOM 692 N N . VAL A 1 86 ? 5.303 -2.926 19.344 1.00 92.81 86 VAL A N 1
ATOM 693 C CA . VAL A 1 86 ? 3.922 -3.291 18.976 1.00 92.81 86 VAL A CA 1
ATOM 694 C C . VAL A 1 86 ? 3.667 -4.765 19.302 1.00 92.81 86 VAL A C 1
ATOM 696 O O . VAL A 1 86 ? 2.650 -5.096 19.904 1.00 92.81 86 VAL A O 1
ATOM 699 N N . GLN A 1 87 ? 4.616 -5.650 18.980 1.00 90.81 87 GLN A N 1
ATOM 700 C CA . GLN A 1 87 ? 4.513 -7.073 19.325 1.00 90.81 87 GLN A CA 1
ATOM 701 C C . GLN A 1 87 ? 4.545 -7.320 20.836 1.00 90.81 87 GLN A C 1
ATOM 703 O O . GLN A 1 87 ? 3.879 -8.233 21.316 1.00 90.81 87 GLN A O 1
ATOM 708 N N . GLU A 1 88 ? 5.334 -6.544 21.577 1.00 91.25 88 GLU A N 1
ATOM 709 C CA . GLU A 1 88 ? 5.394 -6.590 23.038 1.00 91.25 88 GLU A CA 1
ATOM 710 C C . GLU A 1 88 ? 4.052 -6.178 23.651 1.00 91.25 88 GLU A C 1
ATOM 712 O O . GLU A 1 88 ? 3.464 -6.976 24.374 1.00 91.25 88 GLU A O 1
ATOM 717 N N . LEU A 1 89 ? 3.506 -5.015 23.273 1.00 92.81 89 LEU A N 1
ATOM 718 C CA . LEU A 1 89 ? 2.218 -4.524 23.779 1.00 92.81 89 LEU A CA 1
ATOM 719 C C . LEU A 1 89 ? 1.062 -5.508 23.524 1.00 92.81 89 LEU A C 1
ATOM 721 O O . LEU A 1 89 ? 0.234 -5.723 24.406 1.00 92.81 89 LEU A O 1
ATOM 725 N N . VAL A 1 90 ? 1.017 -6.157 22.354 1.00 91.88 90 VAL A N 1
ATOM 726 C CA . VAL A 1 90 ? -0.008 -7.177 22.055 1.00 91.88 90 VAL A CA 1
ATOM 727 C C . VAL A 1 90 ? 0.198 -8.453 22.889 1.00 91.88 90 VAL A C 1
ATOM 729 O O . VAL A 1 90 ? -0.773 -8.998 23.415 1.00 91.88 90 VAL A O 1
ATOM 732 N N . LYS A 1 91 ? 1.443 -8.914 23.085 1.00 89.75 91 LYS A N 1
ATOM 733 C CA . LYS A 1 91 ? 1.746 -10.061 23.970 1.00 89.75 91 LYS A CA 1
ATOM 734 C C . LYS A 1 91 ? 1.395 -9.776 25.430 1.00 89.75 91 LYS A C 1
ATOM 736 O O . LYS A 1 91 ? 0.845 -10.651 26.093 1.00 89.75 91 LYS A O 1
ATOM 741 N N . GLU A 1 92 ? 1.710 -8.579 25.923 1.00 91.00 92 GLU A N 1
ATOM 742 C CA . GLU A 1 92 ? 1.341 -8.109 27.263 1.00 91.00 92 GLU A CA 1
ATOM 743 C C . GLU A 1 92 ? -0.186 -8.082 27.412 1.00 91.00 92 GLU A C 1
ATOM 745 O O . GLU A 1 92 ? -0.734 -8.651 28.359 1.00 91.00 92 GLU A O 1
ATOM 750 N N . PHE A 1 93 ? -0.888 -7.501 26.432 1.00 92.06 93 PHE A N 1
ATOM 751 C CA . PHE A 1 93 ? -2.343 -7.383 26.436 1.00 92.06 93 PHE A CA 1
ATOM 752 C C . PHE A 1 93 ? -3.057 -8.737 26.526 1.00 92.06 93 PHE A C 1
ATOM 754 O O . PHE A 1 93 ? -3.996 -8.863 27.318 1.00 92.06 93 PHE A O 1
ATOM 761 N N . PHE A 1 94 ? -2.595 -9.734 25.763 1.00 90.44 94 PHE A N 1
ATOM 762 C CA . PHE A 1 94 ? -3.101 -11.113 25.760 1.00 90.44 94 PHE A CA 1
ATOM 763 C C . PHE A 1 94 ? -2.330 -12.059 26.705 1.00 90.44 94 PHE A C 1
ATOM 765 O O . PHE A 1 94 ? -2.384 -13.274 26.546 1.00 90.44 94 PHE A O 1
ATOM 772 N N . LYS A 1 95 ? -1.617 -11.531 27.712 1.00 84.50 95 LYS A N 1
ATOM 773 C CA . LYS A 1 95 ? -0.989 -12.311 28.802 1.00 84.50 95 LYS A CA 1
ATOM 774 C C . LYS A 1 95 ? -0.099 -13.480 28.335 1.00 84.50 95 LYS A C 1
ATOM 776 O O . LYS A 1 95 ? -0.054 -14.528 28.976 1.00 84.50 95 LYS A O 1
ATOM 781 N N . GLY A 1 96 ? 0.636 -13.296 27.240 1.00 70.38 96 GLY A N 1
ATOM 782 C CA . GLY A 1 96 ? 1.581 -14.288 26.722 1.00 70.38 96 GLY A CA 1
ATOM 783 C C . GLY A 1 96 ? 1.018 -15.282 25.702 1.00 70.38 96 GLY A C 1
ATOM 784 O O . GLY A 1 96 ? 1.765 -16.175 25.295 1.00 70.38 96 GLY A O 1
ATOM 785 N N . THR A 1 97 ? -0.229 -15.124 25.234 1.00 80.06 97 THR A N 1
ATOM 786 C CA . THR A 1 97 ? -0.729 -15.857 24.055 1.00 80.06 97 THR A CA 1
ATOM 787 C C . THR A 1 97 ? 0.263 -15.727 22.898 1.00 80.06 97 THR A C 1
ATOM 789 O O . THR A 1 97 ? 0.780 -14.648 22.590 1.00 80.06 97 THR A O 1
ATOM 792 N N . LYS A 1 98 ? 0.589 -16.862 22.277 1.00 78.31 98 LYS A N 1
ATOM 793 C CA . LYS A 1 98 ? 1.658 -16.946 21.284 1.00 78.31 98 LYS A CA 1
ATOM 794 C C . LYS A 1 98 ? 1.240 -16.213 20.007 1.00 78.31 98 LYS A C 1
ATOM 796 O O . LYS A 1 98 ? 0.328 -16.654 19.316 1.00 78.31 98 LYS A O 1
ATOM 801 N N . LEU A 1 99 ? 1.963 -15.144 19.659 1.00 82.88 99 LEU A N 1
ATOM 802 C CA . LEU A 1 99 ? 1.881 -14.576 18.312 1.00 82.88 99 LEU A CA 1
ATOM 803 C C . LEU A 1 99 ? 2.258 -15.660 17.302 1.00 82.88 99 LEU A C 1
ATOM 805 O O . LEU A 1 99 ? 3.314 -16.297 17.436 1.00 82.88 99 LEU A O 1
ATOM 809 N N . SER A 1 100 ? 1.405 -15.859 16.304 1.00 79.69 100 SER A N 1
ATOM 810 C CA . SER A 1 100 ? 1.671 -16.818 15.248 1.00 79.69 100 SER A CA 1
ATOM 811 C C . SER A 1 100 ? 2.916 -16.438 14.457 1.00 79.69 100 SER A C 1
ATOM 813 O O . SER A 1 100 ? 3.286 -15.269 14.336 1.00 79.69 100 SER A O 1
ATOM 815 N N . LYS A 1 101 ? 3.559 -17.464 13.905 1.00 74.50 101 LYS A N 1
ATOM 816 C CA . LYS A 1 101 ? 4.614 -17.337 12.893 1.00 74.50 101 LYS A CA 1
ATOM 817 C C . LYS A 1 101 ? 4.213 -18.007 11.574 1.00 74.50 101 LYS A C 1
ATOM 819 O O . LYS A 1 101 ? 5.070 -18.195 10.722 1.00 74.50 101 LYS A O 1
ATOM 824 N N . ALA A 1 102 ? 2.949 -18.422 11.437 1.00 66.19 102 ALA A N 1
ATOM 825 C CA . ALA A 1 102 ? 2.453 -19.119 10.251 1.00 66.19 102 ALA A CA 1
ATOM 826 C C . ALA A 1 102 ? 2.287 -18.190 9.034 1.00 66.19 102 ALA A C 1
ATOM 828 O O . ALA A 1 102 ? 2.261 -18.669 7.907 1.00 66.19 102 ALA A O 1
ATOM 829 N N . ILE A 1 103 ? 2.195 -16.878 9.266 1.00 66.25 103 ILE A N 1
ATOM 830 C CA . ILE A 1 103 ? 2.069 -15.839 8.241 1.00 66.25 103 ILE A CA 1
ATOM 831 C C . ILE A 1 103 ? 3.226 -14.854 8.439 1.00 66.25 103 ILE A C 1
ATOM 833 O O . ILE A 1 103 ? 3.410 -14.349 9.551 1.00 66.25 103 ILE A O 1
ATOM 837 N N . ASP A 1 104 ? 4.014 -14.579 7.395 1.00 64.62 104 ASP A N 1
ATOM 838 C CA . ASP A 1 104 ? 4.976 -13.473 7.434 1.00 64.62 104 ASP A CA 1
ATOM 839 C C . ASP A 1 104 ? 4.238 -12.127 7.216 1.00 64.62 104 ASP A C 1
ATOM 841 O O . ASP A 1 104 ? 3.451 -12.016 6.276 1.00 64.62 104 ASP A O 1
ATOM 845 N N . PRO A 1 105 ? 4.459 -11.087 8.051 1.00 62.72 105 PRO A N 1
ATOM 846 C CA . PRO A 1 105 ? 3.680 -9.845 7.967 1.00 62.72 105 PRO A CA 1
ATOM 847 C C . PRO A 1 105 ? 3.972 -8.911 6.778 1.00 62.72 105 PRO A C 1
ATOM 849 O O . PRO A 1 105 ? 3.188 -7.980 6.572 1.00 62.72 105 PRO A O 1
ATOM 852 N N . ASP A 1 106 ? 5.081 -9.092 6.045 1.00 57.16 106 ASP A N 1
ATOM 853 C CA . ASP A 1 106 ? 5.348 -8.361 4.788 1.00 57.16 106 ASP A CA 1
ATOM 854 C C . ASP A 1 106 ? 5.009 -9.194 3.553 1.00 57.16 106 ASP A C 1
ATOM 856 O O . ASP A 1 106 ? 4.808 -8.626 2.476 1.00 57.16 106 ASP A O 1
ATOM 860 N N . GLU A 1 107 ? 4.952 -10.522 3.679 1.00 55.47 107 GLU A N 1
ATOM 861 C CA . GLU A 1 107 ? 4.443 -11.363 2.612 1.00 55.47 107 GLU A CA 1
ATOM 862 C C . GLU A 1 107 ? 2.941 -11.106 2.416 1.00 55.47 107 GLU A C 1
ATOM 864 O O . GLU A 1 107 ? 2.065 -11.715 3.031 1.00 55.47 107 GLU A O 1
ATOM 869 N N . ALA A 1 108 ? 2.672 -10.203 1.468 1.00 49.09 108 ALA A N 1
ATOM 870 C CA . ALA A 1 108 ? 1.398 -9.968 0.794 1.00 49.09 108 ALA A CA 1
ATOM 871 C C . ALA A 1 108 ? 0.562 -11.252 0.645 1.00 49.09 108 ALA A C 1
ATOM 873 O O . ALA A 1 108 ? -0.633 -11.237 0.914 1.00 49.09 108 ALA A O 1
ATOM 874 N N . VAL A 1 109 ? 1.222 -12.363 0.304 1.00 50.84 109 VAL A N 1
ATOM 875 C CA . VAL A 1 109 ? 0.812 -13.767 0.493 1.00 50.84 109 VAL A CA 1
ATOM 876 C C . VAL A 1 109 ? -0.355 -13.963 1.470 1.00 50.84 109 VAL A C 1
ATOM 878 O O . VAL A 1 109 ? -1.377 -14.471 1.040 1.00 50.84 109 VAL A O 1
ATOM 881 N N . GLY A 1 110 ? -0.291 -13.516 2.730 1.00 55.75 110 GLY A N 1
ATOM 882 C CA . GLY A 1 110 ? -1.384 -13.726 3.694 1.00 55.75 110 GLY A CA 1
ATOM 883 C C . GLY A 1 110 ? -2.744 -13.149 3.259 1.00 55.75 110 GLY A C 1
ATOM 884 O O . GLY A 1 110 ? -3.740 -13.870 3.193 1.00 55.75 110 GLY A O 1
ATOM 885 N N . THR A 1 111 ? -2.804 -11.856 2.929 1.00 55.69 111 THR A N 1
ATOM 886 C CA . THR A 1 111 ? -4.056 -11.189 2.519 1.00 55.69 111 THR A CA 1
ATOM 887 C C . THR A 1 111 ? -4.367 -11.376 1.037 1.00 55.69 111 THR A C 1
ATOM 889 O O . THR A 1 111 ? -5.533 -11.466 0.662 1.00 55.69 111 THR A O 1
ATOM 892 N N . TYR A 1 112 ? -3.343 -11.492 0.191 1.00 62.06 112 TYR A N 1
ATOM 893 C CA . TYR A 1 112 ? -3.489 -11.687 -1.249 1.00 62.06 112 TYR A CA 1
ATOM 894 C C . TYR A 1 112 ? -3.878 -13.135 -1.575 1.00 62.06 112 TYR A C 1
ATOM 896 O O . TYR A 1 112 ? -4.630 -13.339 -2.521 1.00 62.06 112 TYR A O 1
ATOM 904 N N . TRP A 1 113 ? -3.462 -14.140 -0.790 1.00 69.19 113 TRP A N 1
ATOM 905 C CA . TRP A 1 113 ? -4.047 -15.485 -0.867 1.00 69.19 113 TRP A CA 1
ATOM 906 C C . TRP A 1 113 ? -5.486 -15.488 -0.368 1.00 69.19 113 TRP A C 1
ATOM 908 O O . TRP A 1 113 ? -6.315 -16.111 -1.015 1.00 69.19 113 TRP A O 1
ATOM 918 N N . GLY A 1 114 ? -5.820 -14.762 0.706 1.00 74.94 114 GLY A N 1
ATOM 919 C CA . GLY A 1 114 ? -7.218 -14.590 1.124 1.00 74.94 114 GLY A CA 1
ATOM 920 C C . GLY A 1 114 ? -8.092 -14.041 -0.012 1.00 74.94 114 GLY A C 1
ATOM 921 O O . GLY A 1 114 ? -9.102 -14.646 -0.370 1.00 74.94 114 GLY A O 1
ATOM 922 N N . ALA A 1 115 ? -7.643 -12.957 -0.651 1.00 80.19 115 ALA A N 1
ATOM 923 C CA . ALA A 1 115 ? -8.307 -12.360 -1.808 1.00 80.19 115 ALA A CA 1
ATOM 924 C C . ALA A 1 115 ? -8.342 -13.295 -3.033 1.00 80.19 115 ALA A C 1
ATOM 926 O O . ALA A 1 115 ? -9.382 -13.412 -3.674 1.00 80.19 115 ALA A O 1
ATOM 927 N N . ALA A 1 116 ? -7.250 -13.999 -3.350 1.00 81.88 116 ALA A N 1
ATOM 928 C CA . ALA A 1 116 ? -7.184 -14.919 -4.488 1.00 81.88 116 ALA A CA 1
ATOM 929 C C . ALA A 1 116 ? -8.026 -16.190 -4.282 1.00 81.88 116 ALA A C 1
ATOM 931 O O . ALA A 1 116 ? -8.648 -16.667 -5.226 1.00 81.88 116 ALA A O 1
ATOM 932 N N . VAL A 1 117 ? -8.099 -16.718 -3.056 1.00 80.50 117 VAL A N 1
ATOM 933 C CA . VAL A 1 117 ? -8.997 -17.824 -2.688 1.00 80.50 117 VAL A CA 1
ATOM 934 C C . VAL A 1 117 ? -10.450 -17.371 -2.795 1.00 80.50 117 VAL A C 1
ATOM 936 O O . VAL A 1 117 ? -11.260 -18.088 -3.374 1.00 80.50 117 VAL A O 1
ATOM 939 N N . HIS A 1 118 ? -10.779 -16.166 -2.317 1.00 77.62 118 HIS A N 1
ATOM 940 C CA . HIS A 1 118 ? -12.119 -15.601 -2.479 1.00 77.62 118 HIS A CA 1
ATOM 941 C C . HIS A 1 118 ? -12.481 -15.391 -3.960 1.00 77.62 118 HIS A C 1
ATOM 943 O O . HIS A 1 118 ? -13.543 -15.828 -4.398 1.00 77.62 118 HIS A O 1
ATOM 949 N N . ALA A 1 119 ? -11.572 -14.827 -4.761 1.00 83.88 119 ALA A N 1
ATOM 950 C CA . ALA A 1 119 ? -11.745 -14.675 -6.205 1.00 83.88 119 ALA A CA 1
ATOM 951 C C . ALA A 1 119 ? -11.881 -16.027 -6.930 1.00 83.88 119 ALA A C 1
ATOM 953 O O . ALA A 1 119 ? -12.697 -16.148 -7.839 1.00 83.88 119 ALA A O 1
ATOM 954 N N . GLY A 1 120 ? -11.146 -17.060 -6.504 1.00 82.88 120 GLY A N 1
ATOM 955 C CA . GLY A 1 120 ? -11.295 -18.428 -7.006 1.00 82.88 120 GLY A CA 1
ATOM 956 C C . GLY A 1 120 ? -12.675 -19.016 -6.702 1.00 82.88 120 GLY A C 1
ATOM 957 O O . GLY A 1 120 ? -13.319 -19.557 -7.598 1.00 82.88 120 GLY A O 1
ATOM 958 N N . ILE A 1 121 ? -13.173 -18.837 -5.474 1.00 80.00 121 ILE A N 1
ATOM 959 C CA . ILE A 1 121 ? -14.528 -19.253 -5.072 1.00 80.00 121 ILE A CA 1
ATOM 960 C C . ILE A 1 121 ? -15.591 -18.538 -5.920 1.00 80.00 121 ILE A C 1
ATOM 962 O O . ILE A 1 121 ? -16.490 -19.196 -6.444 1.00 80.00 121 ILE A O 1
ATOM 966 N N . LEU A 1 122 ? -15.470 -17.218 -6.112 1.00 80.25 122 LEU A N 1
ATOM 967 C CA . LEU A 1 122 ? -16.362 -16.439 -6.984 1.00 80.25 122 LEU A CA 1
ATOM 968 C C . LEU A 1 122 ? -16.263 -16.870 -8.459 1.00 80.25 122 LEU A C 1
ATOM 970 O O . LEU A 1 122 ? -17.273 -16.904 -9.158 1.00 80.25 122 LEU A O 1
ATOM 974 N N . GLY A 1 123 ? -15.071 -17.256 -8.918 1.00 83.69 123 GLY A N 1
ATOM 975 C CA . GLY A 1 123 ? -14.822 -17.828 -10.244 1.00 83.69 123 GLY A CA 1
ATOM 976 C C . GLY A 1 123 ? -15.299 -19.278 -10.422 1.00 83.69 123 GLY A C 1
ATOM 977 O O . GLY A 1 123 ? -15.184 -19.820 -11.520 1.00 83.69 123 GLY A O 1
ATOM 978 N N . GLY A 1 124 ? -15.835 -19.919 -9.376 1.00 80.12 124 GLY A N 1
ATOM 979 C CA . GLY A 1 124 ? -16.322 -21.302 -9.419 1.00 80.12 124 GLY A CA 1
ATOM 980 C C . GLY A 1 124 ? -15.223 -22.373 -9.398 1.00 80.12 124 GLY A C 1
ATOM 981 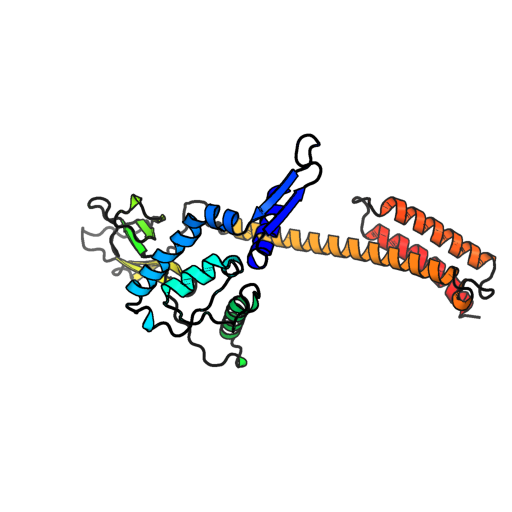O O . GLY A 1 124 ? -15.486 -23.525 -9.759 1.00 80.12 124 GLY A O 1
ATOM 982 N N . GLU A 1 125 ? -14.005 -22.014 -8.985 1.00 81.81 125 GLU A N 1
ATOM 983 C CA . GLU A 1 125 ? -12.855 -22.915 -8.911 1.00 81.81 125 GLU A CA 1
ATOM 984 C C . GLU A 1 125 ? -13.087 -24.013 -7.861 1.00 81.81 125 GLU A C 1
ATOM 986 O O . GLU A 1 125 ? -13.306 -23.751 -6.680 1.00 81.81 125 GLU A O 1
ATOM 991 N N . LYS A 1 126 ? -13.047 -25.281 -8.282 1.00 72.44 126 LYS A N 1
ATOM 992 C CA . LYS A 1 126 ? -13.438 -26.414 -7.420 1.00 72.44 126 LYS A CA 1
ATOM 993 C C . LYS A 1 126 ? -12.339 -26.850 -6.452 1.00 72.44 126 LYS A C 1
ATOM 995 O O . LYS A 1 126 ? -12.626 -27.579 -5.502 1.00 72.44 126 LYS A O 1
ATOM 1000 N N . SER A 1 127 ? -11.094 -26.432 -6.683 1.00 74.88 127 SER A N 1
ATOM 1001 C CA . SER A 1 127 ? -9.944 -26.803 -5.852 1.00 74.88 127 SER A CA 1
ATOM 1002 C C . SER A 1 127 ? -9.840 -26.040 -4.523 1.00 74.88 127 SER A C 1
ATOM 1004 O O . SER A 1 127 ? -9.111 -26.484 -3.638 1.00 74.88 127 SER A O 1
ATOM 1006 N N . THR A 1 128 ? -10.606 -24.960 -4.316 1.00 64.69 128 THR A N 1
ATOM 1007 C CA . THR A 1 128 ? -10.577 -24.150 -3.076 1.00 64.69 128 THR A CA 1
ATOM 1008 C C . THR A 1 128 ? -11.239 -24.820 -1.865 1.00 64.69 128 THR A C 1
ATOM 1010 O O . THR A 1 128 ? -11.143 -24.312 -0.748 1.00 64.69 128 THR A O 1
ATOM 1013 N N . GLY A 1 129 ? -11.937 -25.943 -2.062 1.00 66.31 129 GLY A N 1
ATOM 1014 C CA . GLY A 1 129 ? -12.727 -26.601 -1.020 1.00 66.31 129 GLY A CA 1
ATOM 1015 C C . GLY A 1 129 ? -14.000 -25.831 -0.636 1.00 66.31 129 GLY A C 1
ATOM 1016 O O . GLY A 1 129 ? -14.345 -24.806 -1.225 1.00 66.31 129 GLY A O 1
ATOM 1017 N N . LYS A 1 130 ? -14.736 -26.347 0.358 1.00 66.94 130 LYS A N 1
ATOM 1018 C CA . LYS A 1 130 ? -15.974 -25.722 0.853 1.00 66.94 130 LYS A CA 1
ATOM 1019 C C . LYS A 1 130 ? -15.662 -24.713 1.961 1.00 66.94 130 LYS A C 1
ATOM 1021 O O . LYS A 1 130 ? -15.694 -25.064 3.139 1.00 66.94 130 LYS A O 1
ATOM 1026 N N . LEU A 1 131 ? -15.401 -23.469 1.574 1.00 66.81 131 LEU A N 1
ATOM 1027 C CA . LEU A 1 131 ? -15.282 -22.331 2.486 1.00 66.81 131 LEU A CA 1
ATOM 1028 C C . LEU A 1 131 ? -16.604 -21.547 2.526 1.00 66.81 131 LEU A C 1
ATOM 1030 O O . LEU A 1 131 ? -17.232 -21.332 1.493 1.00 66.81 131 LEU A O 1
ATOM 1034 N N . ILE A 1 132 ? -17.025 -21.123 3.719 1.00 68.56 132 ILE A N 1
ATOM 1035 C CA . ILE A 1 132 ? -18.129 -20.176 3.922 1.00 68.56 132 ILE A CA 1
ATOM 1036 C C . ILE A 1 132 ? -17.539 -18.999 4.692 1.00 68.56 132 ILE A C 1
ATOM 1038 O O . ILE A 1 132 ? -16.923 -19.204 5.736 1.00 68.56 132 ILE A O 1
ATOM 1042 N N . ILE A 1 133 ? -17.711 -17.791 4.163 1.00 65.69 133 ILE A N 1
ATOM 1043 C CA . ILE A 1 133 ? -17.267 -16.545 4.788 1.00 65.69 133 ILE A CA 1
ATOM 1044 C C . ILE A 1 133 ? -18.521 -15.790 5.222 1.00 65.69 133 ILE A C 1
ATOM 1046 O O . ILE A 1 133 ? -19.459 -15.648 4.438 1.00 65.69 133 ILE A O 1
ATOM 1050 N N . GLN A 1 134 ? -18.534 -15.332 6.469 1.00 59.53 134 GLN A N 1
ATOM 1051 C CA . GLN A 1 134 ? -19.536 -14.419 7.000 1.00 59.53 134 GLN A CA 1
ATOM 1052 C C . GLN A 1 134 ? -18.780 -13.243 7.611 1.00 59.53 134 GLN A C 1
ATOM 1054 O O . GLN A 1 134 ? -18.024 -13.437 8.561 1.00 59.53 134 GLN A O 1
ATOM 1059 N N . ASP A 1 135 ? -18.974 -12.060 7.040 1.00 61.88 135 ASP A N 1
ATOM 1060 C CA . ASP A 1 135 ? -18.362 -10.814 7.501 1.00 61.88 135 ASP A CA 1
ATOM 1061 C C . ASP A 1 135 ? -19.404 -9.921 8.199 1.00 61.88 135 ASP A C 1
ATOM 1063 O O . ASP A 1 135 ? -20.602 -10.232 8.210 1.00 61.88 135 ASP A O 1
ATOM 1067 N N . VAL A 1 136 ? -18.954 -8.825 8.809 1.00 64.12 136 VAL A N 1
ATOM 1068 C CA . VAL A 1 136 ? -19.791 -7.866 9.544 1.00 64.12 136 VAL A CA 1
ATOM 1069 C C . VAL A 1 136 ? -19.484 -6.432 9.122 1.00 64.12 136 VAL A C 1
ATOM 1071 O O . VAL A 1 136 ? -18.336 -6.072 8.879 1.00 64.12 136 VAL A O 1
ATOM 1074 N N . ASN A 1 137 ? -20.508 -5.575 9.079 1.00 56.97 137 ASN A N 1
ATOM 1075 C CA . ASN A 1 137 ? -20.290 -4.152 8.830 1.00 56.97 137 ASN A CA 1
ATOM 1076 C C . ASN A 1 137 ? -19.580 -3.508 10.042 1.00 56.97 137 ASN A C 1
ATOM 1078 O O . ASN A 1 137 ? -20.105 -3.616 11.152 1.00 56.97 137 ASN A O 1
ATOM 1082 N N . PRO A 1 138 ? -18.432 -2.823 9.876 1.00 60.69 138 PRO A N 1
ATOM 1083 C CA . PRO A 1 138 ? -17.628 -2.336 11.003 1.00 60.69 138 PRO A CA 1
ATOM 1084 C C . PRO A 1 138 ? -18.178 -1.079 11.699 1.00 60.69 138 PRO A C 1
ATOM 1086 O O . PRO A 1 138 ? -17.603 -0.654 12.701 1.00 60.69 138 PRO A O 1
ATOM 1089 N N . LEU A 1 139 ? -19.245 -0.461 11.179 1.00 63.25 139 LEU A N 1
ATOM 1090 C CA . LEU A 1 139 ? -19.836 0.770 11.714 1.00 63.25 139 LEU A CA 1
ATOM 1091 C C . LEU A 1 139 ? -21.348 0.625 11.915 1.00 63.25 139 LEU A C 1
ATOM 1093 O O . LEU A 1 139 ? -22.056 0.086 11.060 1.00 63.25 139 LEU A O 1
ATOM 1097 N N . THR A 1 140 ? -21.868 1.171 13.014 1.00 62.25 140 THR A N 1
ATOM 1098 C CA . THR A 1 140 ? -23.315 1.323 13.198 1.00 62.25 140 THR A CA 1
ATOM 1099 C C . THR A 1 140 ? -23.892 2.248 12.126 1.00 62.25 140 THR A C 1
ATOM 1101 O O . THR A 1 140 ? -23.432 3.378 11.951 1.00 62.25 140 THR A O 1
ATOM 1104 N N . LEU A 1 141 ? -24.931 1.775 11.432 1.00 61.62 141 LEU A N 1
ATOM 1105 C CA . LEU A 1 141 ? -25.751 2.589 10.539 1.00 61.62 141 LEU A CA 1
ATOM 1106 C C . LEU A 1 141 ? -26.989 3.086 11.280 1.00 61.62 141 LEU A C 1
ATOM 1108 O O . LEU A 1 141 ? -27.690 2.327 11.951 1.00 61.62 141 LEU A O 1
ATOM 1112 N N . GLY A 1 142 ? -27.289 4.367 11.118 1.00 58.94 142 GLY A N 1
ATOM 1113 C CA . GLY A 1 142 ? -28.417 5.008 11.774 1.00 58.94 142 GLY A CA 1
ATOM 1114 C C . GLY A 1 142 ? -28.933 6.194 10.981 1.00 58.94 142 GLY A C 1
ATOM 1115 O O . GLY A 1 142 ? -28.423 6.541 9.914 1.00 58.94 142 GLY A O 1
ATOM 1116 N N . ILE A 1 143 ? -29.988 6.805 11.501 1.00 64.88 143 ILE A N 1
ATOM 1117 C CA . ILE A 1 143 ? -30.660 7.930 10.859 1.00 64.88 143 ILE A CA 1
ATOM 1118 C C . ILE A 1 143 ? -30.848 9.088 11.831 1.00 64.88 143 ILE A C 1
ATOM 1120 O O . ILE A 1 143 ? -30.921 8.901 13.050 1.00 64.88 143 ILE A O 1
ATOM 1124 N N . ALA A 1 144 ? -30.942 10.295 11.280 1.00 59.06 144 ALA A N 1
ATOM 1125 C CA . ALA A 1 144 ? -31.281 11.469 12.066 1.00 59.06 144 ALA A CA 1
ATOM 1126 C C . ALA A 1 144 ? -32.743 11.419 12.527 1.00 59.06 144 ALA A C 1
ATOM 1128 O O . ALA A 1 144 ? -33.662 11.192 11.734 1.00 59.06 144 ALA A O 1
ATOM 1129 N N . THR A 1 145 ? -32.959 11.687 13.813 1.00 59.25 145 THR A N 1
ATOM 1130 C CA . THR A 1 145 ? -34.293 11.970 14.347 1.00 59.25 145 THR A CA 1
ATOM 1131 C C . THR A 1 145 ? -34.490 13.475 14.516 1.00 59.25 145 THR A C 1
ATOM 1133 O O . THR A 1 145 ? -33.552 14.211 14.816 1.00 59.25 145 THR A O 1
ATOM 1136 N N . GLU A 1 146 ? -35.727 13.944 14.335 1.00 54.84 146 GLU A N 1
ATOM 1137 C CA . GLU A 1 146 ? -36.109 15.351 14.564 1.00 54.84 146 GLU A CA 1
ATOM 1138 C C . GLU A 1 146 ? -36.030 15.750 16.057 1.00 54.84 146 GLU A C 1
ATOM 1140 O O . GLU A 1 146 ? -36.133 16.929 16.389 1.00 54.84 146 GLU A O 1
ATOM 1145 N N . VAL A 1 147 ? -35.842 14.780 16.961 1.00 55.91 147 VAL A N 1
ATOM 1146 C CA . VAL A 1 147 ? -35.770 14.983 18.412 1.00 55.91 147 VAL A CA 1
ATOM 1147 C C . VAL A 1 147 ? -34.306 15.106 18.840 1.00 55.91 147 VAL A C 1
ATOM 1149 O O . VAL A 1 147 ? -33.545 14.143 18.806 1.00 55.91 147 VAL A O 1
ATOM 1152 N N . GLU A 1 148 ? -33.915 16.318 19.240 1.00 59.59 148 GLU A N 1
ATOM 1153 C CA . GLU A 1 148 ? -32.648 16.637 19.929 1.00 59.59 148 GLU A CA 1
ATOM 1154 C C . GLU A 1 148 ? -31.338 16.262 19.194 1.00 59.59 148 GLU A C 1
ATOM 1156 O O . GLU A 1 148 ? -30.251 16.376 19.758 1.00 59.59 148 GLU A O 1
ATOM 1161 N N . GLY A 1 149 ? -31.402 15.880 17.912 1.00 61.41 149 GLY A N 1
ATOM 1162 C CA . GLY A 1 149 ? -30.220 15.530 17.112 1.00 61.41 149 GLY A CA 1
ATOM 1163 C C . GLY A 1 149 ? -29.575 14.197 17.510 1.00 61.41 149 GLY A C 1
ATOM 1164 O O . GLY A 1 149 ? -28.382 13.988 17.262 1.00 61.41 149 GLY A O 1
ATOM 1165 N N . ILE A 1 150 ? -30.352 13.307 18.131 1.00 65.19 150 ILE A N 1
ATOM 1166 C CA . ILE A 1 150 ? -29.928 11.960 18.518 1.00 65.19 150 ILE A CA 1
ATOM 1167 C C . ILE A 1 150 ? -29.983 11.041 17.290 1.00 65.19 150 ILE A C 1
ATOM 1169 O O . ILE A 1 150 ? -30.953 11.055 16.520 1.00 65.19 150 ILE A O 1
ATOM 1173 N N . MET A 1 151 ? -28.926 10.249 17.101 1.00 59.03 151 MET A N 1
ATOM 1174 C CA . MET A 1 151 ? -28.872 9.219 16.066 1.00 59.03 151 MET A CA 1
ATOM 1175 C C . MET A 1 151 ? -29.675 8.013 16.547 1.00 59.03 151 MET A C 1
ATOM 1177 O O . MET A 1 151 ? -29.362 7.424 17.579 1.00 59.03 151 MET A O 1
ATOM 1181 N N . ALA A 1 152 ? -30.724 7.655 15.809 1.00 61.62 152 ALA A N 1
ATOM 1182 C CA . ALA A 1 152 ? -31.464 6.431 16.075 1.00 61.62 152 ALA A CA 1
ATOM 1183 C C . ALA A 1 152 ? -30.954 5.310 15.176 1.00 61.62 152 ALA A C 1
ATOM 1185 O O . ALA A 1 152 ? -30.843 5.475 13.956 1.00 61.62 152 ALA A O 1
ATOM 1186 N N . ASN A 1 153 ? -30.752 4.139 15.770 1.00 60.16 153 ASN A N 1
ATOM 1187 C CA . ASN A 1 153 ? -30.490 2.897 15.054 1.00 60.16 153 ASN A CA 1
ATOM 1188 C C . ASN A 1 153 ? -31.811 2.414 14.399 1.00 60.16 153 ASN A C 1
ATOM 1190 O O . ASN A 1 153 ? -32.412 1.453 14.867 1.00 60.16 153 ASN A O 1
ATOM 1194 N N . MET A 1 154 ? -32.256 3.119 13.337 1.00 55.34 154 MET A N 1
ATOM 1195 C CA . MET A 1 154 ? -33.390 2.830 12.421 1.00 55.34 154 MET A CA 1
ATOM 1196 C C . MET A 1 154 ? -34.835 2.907 13.003 1.00 55.34 154 MET A C 1
ATOM 1198 O O . MET A 1 154 ? -35.107 2.408 14.083 1.00 55.34 154 MET A O 1
ATOM 1202 N N . ILE A 1 155 ? -35.871 3.477 12.349 1.00 41.72 155 ILE A N 1
ATOM 1203 C CA . ILE A 1 155 ? -35.962 4.379 11.172 1.00 41.72 155 ILE A CA 1
ATOM 1204 C C . ILE A 1 155 ? -37.117 5.396 11.387 1.00 41.72 155 ILE A C 1
ATOM 1206 O O . ILE A 1 155 ? -38.263 4.977 11.548 1.00 41.72 155 ILE A O 1
ATOM 1210 N N . ARG A 1 156 ? -36.906 6.723 11.349 1.00 35.84 156 ARG A N 1
ATOM 1211 C CA . ARG A 1 156 ? -37.133 7.691 10.233 1.00 35.84 156 ARG A CA 1
ATOM 1212 C C . ARG A 1 156 ? -36.767 9.113 10.750 1.00 35.84 156 ARG A C 1
ATOM 1214 O O . ARG A 1 156 ? -36.923 9.349 11.942 1.00 35.84 156 ARG A O 1
ATOM 1221 N N . ARG A 1 157 ? -36.264 10.067 9.947 1.00 37.59 157 ARG A N 1
ATOM 1222 C CA . ARG A 1 157 ? -36.372 10.267 8.480 1.00 37.59 157 ARG A CA 1
ATOM 1223 C C . ARG A 1 157 ? -35.047 10.646 7.781 1.00 37.59 157 ARG A C 1
ATOM 1225 O O . ARG A 1 157 ? -34.121 11.135 8.408 1.00 37.59 157 ARG A O 1
ATOM 1232 N N . ASN A 1 158 ? -35.081 10.547 6.448 1.00 50.59 158 ASN A N 1
ATOM 1233 C CA . ASN A 1 158 ? -34.351 11.299 5.409 1.00 50.59 158 ASN A CA 1
ATOM 1234 C C . ASN A 1 158 ? -32.814 11.340 5.378 1.00 50.59 158 ASN A C 1
ATOM 1236 O O . ASN A 1 158 ? -32.291 11.572 4.292 1.00 50.59 158 ASN A O 1
ATOM 1240 N N . THR A 1 159 ? -32.079 11.111 6.465 1.00 56.88 159 THR A N 1
ATOM 1241 C CA . THR A 1 159 ? -30.618 11.312 6.461 1.00 56.88 159 THR A CA 1
ATOM 1242 C C . THR A 1 159 ? -29.898 10.168 7.166 1.00 56.88 159 THR A C 1
ATOM 1244 O O . THR A 1 159 ? -30.244 9.843 8.302 1.00 56.88 159 THR A O 1
ATOM 1247 N N . ILE A 1 160 ? -28.924 9.557 6.484 1.00 69.06 160 ILE A N 1
ATOM 1248 C CA . ILE A 1 160 ? -28.229 8.327 6.894 1.00 69.06 160 ILE A CA 1
ATOM 1249 C C . ILE A 1 160 ? -26.823 8.665 7.380 1.00 69.06 160 ILE A C 1
ATOM 1251 O O . ILE A 1 160 ? -26.085 9.381 6.702 1.00 69.06 160 ILE A O 1
ATOM 1255 N N . TYR A 1 161 ? -26.448 8.105 8.526 1.00 72.44 161 TYR A N 1
ATOM 1256 C CA . TYR A 1 161 ? -25.143 8.296 9.145 1.00 72.44 161 TYR A CA 1
ATOM 1257 C C . TYR A 1 161 ? -24.478 6.956 9.450 1.00 72.44 161 TYR A C 1
ATOM 1259 O O . TYR A 1 161 ? -25.158 5.992 9.811 1.00 72.44 161 TYR A O 1
ATOM 1267 N N . GLU A 1 162 ? -23.152 6.928 9.352 1.00 72.62 162 GLU A N 1
ATOM 1268 C CA . GLU A 1 162 ? -22.306 5.861 9.884 1.00 72.62 162 GLU A CA 1
ATOM 1269 C C . GLU A 1 162 ? -21.508 6.370 11.092 1.00 72.62 162 GLU A C 1
ATOM 1271 O O . GLU A 1 162 ? -20.955 7.477 11.082 1.00 72.62 162 GLU A O 1
ATOM 1276 N N . GLY A 1 163 ? -21.4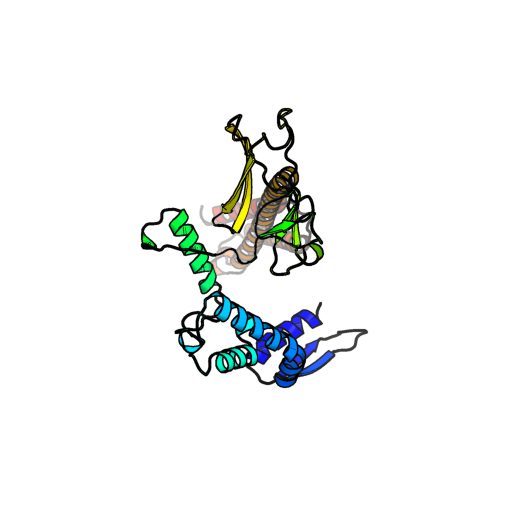45 5.560 12.145 1.00 67.50 163 GLY A N 1
ATOM 1277 C CA . GLY A 1 163 ? -20.616 5.832 13.312 1.00 67.50 163 GLY A CA 1
ATOM 1278 C C . GLY A 1 163 ? -21.257 5.456 14.643 1.00 67.50 163 GLY A C 1
ATOM 1279 O O . GLY A 1 163 ? -22.458 5.243 14.767 1.00 67.50 163 GLY A O 1
ATOM 1280 N N . GLU A 1 164 ? -20.400 5.381 15.657 1.00 68.38 164 GLU A N 1
ATOM 1281 C CA . GLU A 1 164 ? -20.701 4.812 16.975 1.00 68.38 164 GLU A CA 1
ATOM 1282 C C . GLU A 1 164 ? -21.142 5.867 18.012 1.00 68.38 164 GLU A C 1
ATOM 1284 O O . GLU A 1 164 ? -21.288 5.558 19.195 1.00 68.38 164 GLU A O 1
ATOM 1289 N N . ARG A 1 165 ? -21.275 7.147 17.627 1.00 71.94 165 ARG A N 1
ATOM 1290 C CA . ARG A 1 165 ? -21.561 8.238 18.577 1.00 71.94 165 ARG A CA 1
ATOM 1291 C C . ARG A 1 165 ? -23.069 8.471 18.735 1.00 71.94 165 ARG A C 1
ATOM 1293 O O . ARG A 1 165 ? -23.810 8.331 17.768 1.00 71.94 165 ARG A O 1
ATOM 1300 N N . PRO A 1 166 ? -23.548 8.912 19.912 1.00 70.56 166 PRO A N 1
ATOM 1301 C CA . PRO A 1 166 ? -24.983 9.105 20.146 1.00 70.56 166 PRO A CA 1
ATOM 1302 C C . PRO A 1 166 ? -25.593 10.300 19.390 1.00 70.56 166 PRO A C 1
ATOM 1304 O O . PRO A 1 166 ? -26.801 10.328 19.156 1.00 70.56 166 PRO A O 1
ATOM 1307 N N . PHE A 1 167 ? -24.788 11.298 19.007 1.00 72.75 167 PHE A N 1
ATOM 1308 C CA . PHE A 1 167 ? -25.265 12.514 18.343 1.00 72.75 167 PHE A CA 1
ATOM 1309 C C . PHE A 1 167 ? -24.940 12.511 16.852 1.00 72.75 167 PHE A C 1
ATOM 1311 O O . PHE A 1 167 ? -23.790 12.345 16.453 1.00 72.75 167 PHE A O 1
ATOM 1318 N N . VAL A 1 168 ? -25.952 12.809 16.036 1.00 74.44 168 VAL A N 1
ATOM 1319 C CA . VAL A 1 168 ? -25.892 12.825 14.565 1.00 74.44 168 VAL A CA 1
ATOM 1320 C C . VAL A 1 168 ? -24.720 13.655 14.028 1.00 74.44 168 VAL A C 1
ATOM 1322 O O . VAL A 1 168 ? -24.005 13.218 13.134 1.00 74.44 168 VAL A O 1
ATOM 1325 N N . LYS A 1 169 ? -24.498 14.841 14.606 1.00 76.06 169 LYS A N 1
ATOM 1326 C CA . LYS A 1 169 ? -23.456 15.800 14.198 1.00 76.06 169 LYS A CA 1
ATOM 1327 C C . LYS A 1 169 ? -22.016 15.274 14.324 1.00 76.06 169 LYS A C 1
ATOM 1329 O O . LYS A 1 169 ? -21.118 15.855 13.725 1.00 76.06 169 LYS A O 1
ATOM 1334 N N . ASP A 1 170 ? -21.799 14.252 15.156 1.00 76.31 170 ASP A N 1
ATOM 1335 C CA . ASP A 1 170 ? -20.473 13.713 15.467 1.00 76.31 170 ASP A CA 1
ATOM 1336 C C . ASP A 1 170 ? -20.169 12.427 14.660 1.00 76.31 170 ASP A C 1
ATOM 1338 O O . ASP A 1 170 ? -19.081 11.866 14.796 1.00 76.31 170 ASP A O 1
ATOM 1342 N N . ASN A 1 171 ? -21.110 11.972 13.822 1.00 71.00 171 ASN A N 1
ATOM 1343 C CA . ASN A 1 171 ? -20.999 10.806 12.938 1.00 71.00 171 ASN A CA 1
ATOM 1344 C C . ASN A 1 171 ? -20.881 11.232 11.462 1.00 71.00 171 ASN A C 1
ATOM 1346 O O . ASN A 1 171 ? -21.175 12.377 11.108 1.00 71.00 171 ASN A O 1
ATOM 1350 N N . HIS A 1 172 ? -20.445 10.325 10.585 1.00 74.31 172 HIS A N 1
ATOM 1351 C CA . HIS A 1 172 ? -20.249 10.639 9.169 1.00 74.31 172 HIS A CA 1
ATOM 1352 C C . HIS A 1 172 ? -21.566 10.540 8.388 1.00 74.31 172 HIS A C 1
ATOM 1354 O O . HIS A 1 172 ? -22.322 9.585 8.545 1.00 74.31 172 HIS A O 1
ATOM 1360 N N . LEU A 1 173 ? -21.849 11.542 7.553 1.00 73.81 173 LEU A N 1
ATOM 1361 C CA . LEU A 1 173 ? -23.038 11.608 6.705 1.00 73.81 173 LEU A CA 1
ATOM 1362 C C . LEU A 1 173 ? -22.817 10.792 5.424 1.00 73.81 173 LEU A C 1
ATOM 1364 O O . LEU A 1 173 ? -22.072 11.225 4.548 1.00 73.81 173 LEU A O 1
ATOM 1368 N N . LEU A 1 174 ? -23.509 9.658 5.291 1.00 70.06 174 LEU A N 1
ATOM 1369 C CA . LEU A 1 174 ? -23.475 8.834 4.075 1.00 70.06 174 LEU A CA 1
ATOM 1370 C C . LEU A 1 174 ? -24.320 9.423 2.940 1.00 70.06 174 LEU A C 1
ATOM 1372 O O . LEU A 1 174 ? -23.981 9.285 1.766 1.00 70.06 174 LEU A O 1
ATOM 1376 N N . GLY A 1 175 ? -25.429 10.080 3.283 1.00 65.88 175 GLY A N 1
ATOM 1377 C CA . GLY A 1 175 ? -26.272 10.764 2.311 1.00 65.88 175 GLY A CA 1
ATOM 1378 C C . GLY A 1 175 ? -27.662 11.112 2.832 1.00 65.88 175 GLY A C 1
ATOM 1379 O O . GLY A 1 175 ? -28.093 10.680 3.906 1.00 65.88 175 GLY A O 1
ATOM 1380 N N . GLN A 1 176 ? -28.378 11.895 2.030 1.00 62.78 176 GLN A N 1
ATOM 1381 C CA . GLN A 1 176 ? -29.772 12.258 2.256 1.00 62.78 176 GLN A CA 1
ATOM 1382 C C . GLN A 1 176 ? -30.641 11.618 1.166 1.00 62.78 176 GLN A C 1
ATOM 1384 O O . GLN A 1 176 ? -30.312 11.706 -0.015 1.00 62.78 176 GLN A O 1
ATOM 1389 N N . PHE A 1 177 ? -31.752 10.987 1.550 1.00 63.69 177 PHE A N 1
ATOM 1390 C CA . PHE A 1 177 ? -32.709 10.392 0.618 1.00 63.69 177 PHE A CA 1
ATOM 1391 C C . PHE A 1 177 ? -34.013 11.195 0.593 1.00 63.69 177 PHE A C 1
ATOM 1393 O O . PHE A 1 177 ? -34.612 11.471 1.635 1.00 63.69 177 PHE A O 1
ATOM 1400 N N . GLU A 1 178 ? -34.479 11.548 -0.607 1.00 55.31 178 GLU A N 1
ATOM 1401 C CA . GLU A 1 178 ? -35.754 12.239 -0.808 1.00 55.31 178 GLU A CA 1
ATOM 1402 C C . GLU A 1 178 ? -36.728 11.377 -1.621 1.00 55.31 178 GLU A C 1
ATOM 1404 O O . GLU A 1 178 ? -36.492 11.017 -2.775 1.00 55.31 178 GLU A O 1
ATOM 1409 N N . LEU A 1 179 ? -37.860 11.042 -0.999 1.00 58.25 179 LEU A N 1
ATOM 1410 C CA . LEU A 1 179 ? -38.884 10.176 -1.578 1.00 58.25 179 LEU A CA 1
ATOM 1411 C C . LEU A 1 179 ? -39.896 10.981 -2.396 1.00 58.25 179 LEU A C 1
ATOM 1413 O O . LEU A 1 179 ? -40.979 11.335 -1.932 1.00 58.25 179 LEU A O 1
ATOM 1417 N N . THR A 1 180 ? -39.525 11.259 -3.644 1.00 58.88 180 THR A N 1
ATOM 1418 C CA . THR A 1 180 ? -40.354 12.002 -4.603 1.00 58.88 180 THR A CA 1
ATOM 1419 C C . THR A 1 180 ? -41.403 11.115 -5.288 1.00 58.88 180 THR A C 1
ATOM 1421 O O . THR A 1 180 ? -41.151 9.949 -5.604 1.00 58.88 180 THR A O 1
ATOM 1424 N N . GLY A 1 181 ? -42.574 11.681 -5.601 1.00 56.25 181 GLY A N 1
ATOM 1425 C CA . GLY A 1 181 ? -43.604 11.020 -6.421 1.00 56.25 181 GLY A CA 1
ATOM 1426 C C . GLY A 1 181 ? -44.572 10.089 -5.679 1.00 56.25 181 GLY A C 1
ATOM 1427 O O . GLY A 1 181 ? -45.174 9.226 -6.311 1.00 56.25 181 GLY A O 1
ATOM 1428 N N . ILE A 1 182 ? -44.740 10.252 -4.364 1.00 59.88 182 ILE A N 1
ATOM 1429 C CA . ILE A 1 182 ? -45.800 9.571 -3.601 1.00 59.88 182 ILE A CA 1
ATOM 1430 C C . ILE A 1 182 ? -47.157 10.219 -3.955 1.00 59.88 182 ILE A C 1
ATOM 1432 O O . ILE A 1 182 ? -47.249 11.450 -3.926 1.00 59.88 182 ILE A O 1
ATOM 1436 N N . PRO A 1 183 ? -48.215 9.449 -4.279 1.00 60.03 183 PRO A N 1
ATOM 1437 C CA . PRO A 1 183 ? -49.541 10.010 -4.534 1.00 60.03 183 PRO A CA 1
ATOM 1438 C C . PRO A 1 183 ? -50.124 10.690 -3.285 1.00 60.03 183 PRO A C 1
ATOM 1440 O O . PRO A 1 183 ? -49.896 10.255 -2.156 1.00 60.03 183 PRO A O 1
ATOM 1443 N N . LEU A 1 184 ? -50.907 11.755 -3.488 1.00 54.88 184 LEU A N 1
ATOM 1444 C CA . LEU A 1 184 ? -51.553 12.501 -2.404 1.00 54.88 184 LEU A CA 1
ATOM 1445 C C . LEU A 1 184 ? -52.489 11.587 -1.598 1.00 54.88 184 LEU A C 1
ATOM 1447 O O . LEU A 1 184 ? -53.527 11.151 -2.092 1.00 54.88 184 LEU A O 1
ATOM 1451 N N . ALA A 1 185 ? -52.127 11.334 -0.341 1.00 60.56 185 ALA A N 1
ATOM 1452 C CA . ALA A 1 185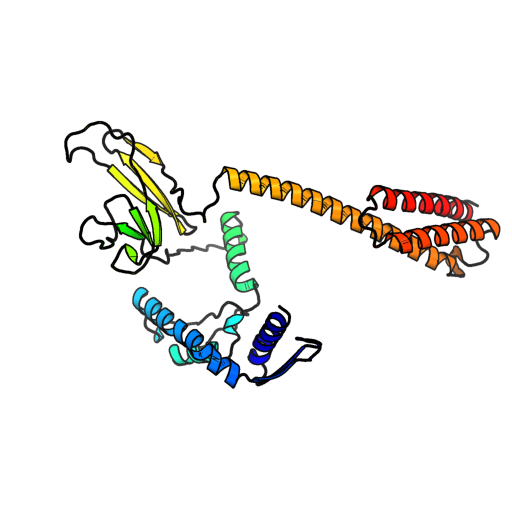 ? -52.872 10.492 0.587 1.00 60.56 185 ALA A CA 1
ATOM 1453 C C . ALA A 1 185 ? -53.029 11.192 1.953 1.00 60.56 185 ALA A C 1
ATOM 1455 O O . ALA A 1 185 ? -52.169 11.996 2.329 1.00 60.56 185 ALA A O 1
ATOM 1456 N N . PRO A 1 186 ? -54.094 10.902 2.727 1.00 62.75 186 PRO A N 1
ATOM 1457 C CA . PRO A 1 186 ? -54.266 11.468 4.063 1.00 62.75 186 PRO A CA 1
ATOM 1458 C C . PRO A 1 186 ? -53.098 11.126 5.001 1.00 62.75 186 PRO A C 1
ATOM 1460 O O . PRO A 1 186 ? -52.461 10.076 4.886 1.00 62.75 186 PRO A O 1
ATOM 1463 N N . LYS A 1 187 ? -52.824 12.009 5.969 1.00 51.56 187 LYS A N 1
ATOM 1464 C CA . LYS A 1 187 ? -51.722 11.849 6.931 1.00 51.56 187 LYS A CA 1
ATOM 1465 C C . LYS A 1 187 ? -51.824 10.499 7.660 1.00 51.56 187 LYS A C 1
ATOM 1467 O O . LYS A 1 187 ? -52.805 10.245 8.347 1.00 51.56 187 LYS A O 1
ATOM 1472 N N . GLY A 1 188 ? -50.787 9.667 7.530 1.00 57.59 188 GLY A N 1
ATOM 1473 C CA . GLY A 1 188 ? -50.706 8.332 8.142 1.00 57.59 188 GLY A CA 1
ATOM 1474 C C . GLY A 1 188 ? -51.183 7.168 7.263 1.00 57.59 188 GLY A C 1
ATOM 1475 O O . GLY A 1 188 ? -51.000 6.020 7.654 1.00 57.59 188 GLY A O 1
ATOM 1476 N N . VAL A 1 189 ? -51.748 7.436 6.079 1.00 61.91 189 VAL A N 1
ATOM 1477 C CA . VAL A 1 189 ? -52.180 6.406 5.116 1.00 61.91 189 VAL A CA 1
ATOM 1478 C C . VAL A 1 189 ? -51.043 5.819 4.255 1.00 61.91 189 VAL A C 1
ATOM 1480 O O . VAL A 1 189 ? -51.038 4.599 4.095 1.00 61.91 189 VAL A O 1
ATOM 1483 N N . PRO A 1 190 ? -50.084 6.593 3.694 1.00 62.25 190 PRO A N 1
ATOM 1484 C CA . PRO A 1 190 ? -49.044 6.006 2.848 1.00 62.25 190 PRO A CA 1
ATOM 1485 C C . PRO A 1 190 ? -48.067 5.171 3.687 1.00 62.25 190 PRO A C 1
ATOM 1487 O O . PRO A 1 190 ? -47.419 5.681 4.604 1.00 62.25 190 PRO A O 1
ATOM 1490 N N . GLN A 1 191 ? -47.957 3.882 3.360 1.00 63.81 191 GLN A N 1
ATOM 1491 C CA . GLN A 1 191 ? -47.043 2.942 4.006 1.00 63.81 191 GLN A CA 1
ATOM 1492 C C . GLN A 1 191 ? -45.845 2.700 3.091 1.00 63.81 191 GLN A C 1
ATOM 1494 O O . GLN A 1 191 ? -45.967 2.065 2.049 1.00 63.81 191 GLN A O 1
ATOM 1499 N N . LEU A 1 192 ? -44.695 3.241 3.490 1.00 66.31 192 LEU A N 1
ATOM 1500 C CA . LEU A 1 192 ? -43.432 3.090 2.774 1.00 66.31 192 LEU A CA 1
ATOM 1501 C C . LEU A 1 192 ? -42.568 2.050 3.484 1.00 66.31 192 LEU A C 1
ATOM 1503 O O . LEU A 1 192 ? -42.152 2.274 4.632 1.00 66.31 192 LEU A O 1
ATOM 1507 N N . ASP A 1 193 ? -42.272 0.970 2.777 1.00 69.00 193 ASP A N 1
ATOM 1508 C CA . ASP A 1 193 ? -41.305 -0.046 3.168 1.00 69.00 193 ASP A CA 1
ATOM 1509 C C . ASP A 1 193 ? -39.943 0.401 2.618 1.00 69.00 193 ASP A C 1
ATOM 1511 O O . ASP A 1 193 ? -39.746 0.490 1.408 1.00 69.00 193 ASP A O 1
ATOM 1515 N N . VAL A 1 194 ? -39.025 0.783 3.511 1.00 70.00 194 VAL A N 1
ATOM 1516 C CA . VAL A 1 194 ? -37.668 1.218 3.142 1.00 70.00 194 VAL A CA 1
ATOM 1517 C C . VAL A 1 194 ? -36.700 0.145 3.611 1.00 70.00 194 VAL A C 1
ATOM 1519 O O . VAL A 1 194 ? -36.582 -0.085 4.817 1.00 70.00 194 VAL A O 1
ATOM 1522 N N . THR A 1 195 ? -36.036 -0.502 2.661 1.00 72.94 195 THR A N 1
ATOM 1523 C CA . THR A 1 195 ? -35.093 -1.592 2.902 1.00 72.94 195 THR A CA 1
ATOM 1524 C C . THR A 1 195 ? -33.676 -1.061 2.758 1.00 72.94 195 THR A C 1
ATOM 1526 O O . THR A 1 195 ? -33.319 -0.472 1.737 1.00 72.94 195 THR A O 1
ATOM 1529 N N . PHE A 1 196 ? -32.884 -1.282 3.800 1.00 72.50 196 PHE A N 1
ATOM 1530 C CA . PHE A 1 196 ? -31.462 -0.981 3.858 1.00 72.50 196 PHE A CA 1
ATOM 1531 C C . PHE A 1 196 ? -30.739 -2.321 3.736 1.00 72.50 196 PHE A C 1
ATOM 1533 O O . PHE A 1 196 ? -30.904 -3.187 4.595 1.00 72.50 196 PHE A O 1
ATOM 1540 N N . GLU A 1 197 ? -30.006 -2.511 2.648 1.00 69.75 197 GLU A N 1
ATOM 1541 C CA . GLU A 1 197 ? -29.301 -3.748 2.321 1.00 69.75 197 GLU A CA 1
ATOM 1542 C C . GLU A 1 197 ? -27.811 -3.435 2.223 1.00 69.75 197 GLU A C 1
ATOM 1544 O O . GLU A 1 197 ? -27.407 -2.601 1.419 1.00 69.75 197 GLU A O 1
ATOM 1549 N N . ILE A 1 198 ? -26.996 -4.081 3.052 1.00 66.50 198 ILE A N 1
ATOM 1550 C CA . ILE A 1 198 ? -25.539 -4.025 2.925 1.00 66.50 198 ILE A CA 1
ATOM 1551 C C . ILE A 1 198 ? -25.132 -5.251 2.113 1.00 66.50 198 ILE A C 1
ATOM 1553 O O . ILE A 1 198 ? -25.487 -6.371 2.486 1.00 66.50 198 ILE A O 1
ATOM 1557 N N . ASP A 1 199 ? -24.437 -5.044 0.997 1.00 68.06 199 ASP A N 1
ATOM 1558 C CA . ASP A 1 199 ? -23.967 -6.147 0.162 1.00 68.06 199 ASP A CA 1
ATOM 1559 C C . ASP A 1 199 ? -22.729 -6.853 0.758 1.00 68.06 199 ASP A C 1
ATOM 1561 O O . ASP A 1 199 ? -22.194 -6.471 1.801 1.00 68.06 199 ASP A O 1
ATOM 1565 N N . VAL A 1 200 ? -22.244 -7.894 0.075 1.00 63.62 200 VAL A N 1
ATOM 1566 C CA . VAL A 1 200 ? -21.045 -8.650 0.492 1.00 63.62 200 VAL A CA 1
ATOM 1567 C C . VAL A 1 200 ? -19.747 -7.829 0.481 1.00 63.62 200 VAL A C 1
ATOM 1569 O O . VAL A 1 200 ? -18.743 -8.293 1.011 1.00 63.62 200 VAL A O 1
ATOM 1572 N N . ASN A 1 201 ? -19.758 -6.628 -0.105 1.00 64.56 201 ASN A N 1
ATOM 1573 C CA . ASN A 1 201 ? -18.629 -5.700 -0.158 1.00 64.56 201 ASN A CA 1
ATOM 1574 C C . ASN A 1 201 ? -18.715 -4.613 0.933 1.00 64.56 201 ASN A C 1
ATOM 1576 O O . ASN A 1 201 ? -17.848 -3.742 0.991 1.00 64.56 201 ASN A O 1
ATOM 1580 N N . GLY A 1 202 ? -19.758 -4.626 1.774 1.00 57.91 202 GLY A N 1
ATOM 1581 C CA . GLY A 1 202 ? -20.018 -3.579 2.765 1.00 57.91 202 GLY A CA 1
ATOM 1582 C C . GLY A 1 202 ? -20.713 -2.332 2.199 1.00 57.91 202 GLY A C 1
ATOM 1583 O O . GLY A 1 202 ? -20.796 -1.317 2.888 1.00 57.91 202 GLY A O 1
ATOM 1584 N N . ILE A 1 203 ? -21.218 -2.370 0.961 1.00 69.06 203 ILE A N 1
ATOM 1585 C CA . ILE A 1 203 ? -21.851 -1.217 0.309 1.00 69.06 203 ILE A CA 1
ATOM 1586 C C . ILE A 1 203 ? -23.332 -1.153 0.689 1.00 69.06 203 ILE A C 1
ATOM 1588 O O . ILE A 1 203 ? -24.096 -2.094 0.463 1.00 69.06 203 ILE A O 1
ATOM 1592 N N . LEU A 1 204 ? -23.749 -0.009 1.240 1.00 68.31 204 LEU A N 1
ATOM 1593 C CA . LEU A 1 204 ? -25.137 0.257 1.611 1.00 68.31 204 LEU A CA 1
ATOM 1594 C C . LEU A 1 204 ? -25.995 0.630 0.392 1.00 68.31 204 LEU A C 1
ATOM 1596 O O . LEU A 1 204 ? -25.914 1.738 -0.142 1.00 68.31 204 LEU A O 1
ATOM 1600 N N . ASN A 1 205 ? -26.906 -0.266 0.034 1.00 72.38 205 ASN A N 1
ATOM 1601 C CA . ASN A 1 205 ? -27.997 -0.039 -0.900 1.00 72.38 205 ASN A CA 1
ATOM 1602 C C . ASN A 1 205 ? -29.274 0.337 -0.137 1.00 72.38 205 ASN A C 1
ATOM 1604 O O . ASN A 1 205 ? -29.628 -0.289 0.864 1.00 72.38 205 ASN A O 1
ATOM 1608 N N . VAL A 1 206 ? -30.002 1.346 -0.622 1.00 71.88 206 VAL A N 1
ATOM 1609 C CA . VAL A 1 206 ? -31.292 1.746 -0.044 1.00 71.88 206 VAL A CA 1
ATOM 1610 C C . VAL A 1 206 ? -32.371 1.682 -1.110 1.00 71.88 206 VAL A C 1
ATOM 1612 O O . VAL A 1 206 ? -32.301 2.311 -2.165 1.00 71.88 206 VAL A O 1
ATOM 1615 N N . THR A 1 207 ? -33.406 0.902 -0.832 1.00 72.44 207 THR A N 1
ATOM 1616 C CA . THR A 1 207 ? -34.579 0.794 -1.696 1.00 72.44 207 THR A CA 1
ATOM 1617 C C . THR A 1 207 ? -35.813 1.228 -0.929 1.00 72.44 207 THR A C 1
ATOM 1619 O O . THR A 1 207 ? -35.901 1.077 0.289 1.00 72.44 207 THR A O 1
ATOM 1622 N N . ALA A 1 208 ? -36.771 1.810 -1.641 1.00 71.56 208 ALA A N 1
ATOM 1623 C CA . ALA A 1 208 ? -38.022 2.242 -1.051 1.00 71.56 208 ALA A CA 1
ATOM 1624 C C . ALA A 1 208 ? -39.191 1.813 -1.935 1.00 71.56 208 ALA A C 1
ATOM 1626 O O . ALA A 1 208 ? -39.237 2.105 -3.133 1.00 71.56 208 ALA A O 1
ATOM 1627 N N . GLN A 1 209 ? -40.146 1.129 -1.319 1.00 70.56 209 GLN A N 1
ATOM 1628 C CA . GLN A 1 209 ? -41.365 0.657 -1.948 1.00 70.56 209 GLN A CA 1
ATOM 1629 C C . GLN A 1 209 ? -42.570 1.303 -1.270 1.00 70.56 209 GLN A C 1
ATOM 1631 O O . GLN A 1 209 ? -42.681 1.316 -0.044 1.00 70.56 209 GLN A O 1
ATOM 1636 N N . ASP A 1 210 ? -43.503 1.819 -2.064 1.00 71.81 210 ASP A N 1
ATOM 1637 C CA . ASP A 1 210 ? -44.838 2.126 -1.555 1.00 71.81 210 ASP A CA 1
ATOM 1638 C C . ASP A 1 210 ? -45.678 0.846 -1.540 1.00 71.81 210 ASP A C 1
ATOM 1640 O O . ASP A 1 210 ? -45.920 0.222 -2.577 1.00 71.81 210 ASP A O 1
ATOM 1644 N N . ARG A 1 211 ? -46.148 0.463 -0.353 1.00 71.38 211 ARG A N 1
ATOM 1645 C CA . ARG A 1 211 ? -46.929 -0.753 -0.124 1.00 71.38 211 ARG A CA 1
ATOM 1646 C C . ARG A 1 211 ? -48.289 -0.721 -0.826 1.00 71.38 211 ARG A C 1
ATOM 1648 O O . ARG A 1 211 ? -48.826 -1.783 -1.140 1.00 71.38 211 ARG A O 1
ATOM 1655 N N . ALA A 1 212 ? -48.843 0.468 -1.084 1.00 66.38 212 ALA A N 1
ATOM 1656 C CA . ALA A 1 212 ? -50.130 0.626 -1.760 1.00 66.38 212 ALA A CA 1
ATOM 1657 C C . ALA A 1 212 ? -50.022 0.406 -3.278 1.00 66.38 212 ALA A C 1
ATOM 1659 O O . ALA A 1 212 ? -50.830 -0.322 -3.852 1.00 66.38 212 ALA A O 1
ATOM 1660 N N . THR A 1 213 ? -49.017 1.000 -3.929 1.00 67.00 213 THR A N 1
ATOM 1661 C CA . THR A 1 213 ? -48.815 0.865 -5.384 1.00 67.00 213 THR A CA 1
ATOM 1662 C C . THR A 1 213 ? -47.906 -0.297 -5.789 1.00 67.00 213 THR A C 1
ATOM 1664 O O . THR A 1 213 ? -47.861 -0.642 -6.967 1.00 67.00 213 THR A O 1
ATOM 1667 N N . LYS A 1 214 ? -47.166 -0.896 -4.843 1.00 65.56 214 LYS A N 1
ATOM 1668 C CA . LYS A 1 214 ? -46.043 -1.832 -5.065 1.00 65.56 214 LYS A CA 1
ATOM 1669 C C . LYS A 1 214 ? -44.908 -1.281 -5.938 1.00 65.56 214 LYS A C 1
ATOM 1671 O O . LYS A 1 214 ? -43.973 -2.027 -6.234 1.00 65.56 214 LYS A O 1
ATOM 1676 N N . ASN A 1 215 ? -44.940 -0.001 -6.309 1.00 61.78 215 ASN A N 1
ATOM 1677 C CA . ASN A 1 215 ? -43.892 0.619 -7.109 1.00 61.78 215 ASN A CA 1
ATOM 1678 C C . ASN A 1 215 ? -42.581 0.637 -6.318 1.00 61.78 215 ASN A C 1
ATOM 1680 O O . ASN A 1 215 ? -42.482 1.268 -5.264 1.00 61.78 215 ASN A O 1
ATOM 1684 N N . LEU A 1 216 ? -41.583 -0.066 -6.849 1.00 57.28 216 LEU A N 1
ATOM 1685 C CA . LEU A 1 216 ? -40.212 -0.061 -6.356 1.00 57.28 216 LEU A CA 1
ATOM 1686 C C . LEU A 1 216 ? -39.493 1.164 -6.924 1.00 57.28 216 LEU A C 1
ATOM 1688 O O . LEU A 1 216 ? -39.374 1.300 -8.143 1.00 57.28 216 LEU A O 1
ATOM 1692 N N . LYS A 1 217 ? -38.974 2.033 -6.053 1.00 59.41 217 LYS A N 1
ATOM 1693 C CA . LYS A 1 217 ? -37.917 2.977 -6.420 1.00 59.41 217 LYS A CA 1
ATOM 1694 C C . LYS A 1 217 ? -36.600 2.503 -5.818 1.00 59.41 217 LYS A C 1
ATOM 1696 O O . LYS A 1 217 ? -36.396 2.536 -4.604 1.00 59.41 217 LYS A O 1
ATOM 1701 N N . TYR A 1 218 ? -35.702 2.088 -6.701 1.00 52.84 218 TYR A N 1
ATOM 1702 C CA . TYR A 1 218 ? -34.288 1.936 -6.389 1.00 52.84 218 TYR A CA 1
ATOM 1703 C C . TYR A 1 218 ? -33.678 3.332 -6.265 1.00 52.84 218 TYR A C 1
ATOM 1705 O O . TYR A 1 218 ? -33.842 4.154 -7.168 1.00 52.84 218 TYR A O 1
ATOM 1713 N N . ILE A 1 219 ? -33.006 3.610 -5.149 1.00 55.38 219 ILE A N 1
ATOM 1714 C CA . ILE A 1 219 ? -32.273 4.858 -4.934 1.00 55.38 219 ILE A CA 1
ATOM 1715 C C . ILE A 1 219 ? -30.864 4.461 -4.503 1.00 55.38 219 ILE A C 1
ATOM 1717 O O . ILE A 1 219 ? -30.576 4.306 -3.319 1.00 55.38 219 ILE A O 1
ATOM 1721 N N . VAL A 1 220 ? -29.975 4.284 -5.482 1.00 52.19 220 VAL A N 1
ATOM 1722 C CA . VAL A 1 220 ? -28.539 4.217 -5.189 1.00 52.19 220 VAL A CA 1
ATOM 1723 C C . VAL A 1 220 ? -28.175 5.519 -4.480 1.00 52.19 220 VAL A C 1
ATOM 1725 O O . VAL A 1 220 ? -28.514 6.596 -4.977 1.00 52.19 220 VAL A O 1
ATOM 1728 N N . ILE A 1 221 ? -27.522 5.435 -3.317 1.00 53.03 221 ILE A N 1
ATOM 1729 C CA . ILE A 1 221 ? -27.048 6.626 -2.612 1.00 53.03 221 ILE A CA 1
ATOM 1730 C C . ILE A 1 221 ? -25.908 7.221 -3.441 1.00 53.03 221 ILE A C 1
ATOM 1732 O O . ILE A 1 221 ? -24.740 6.874 -3.277 1.00 53.03 221 ILE A O 1
ATOM 1736 N N . THR A 1 222 ? -26.242 8.148 -4.335 1.00 49.41 222 THR A N 1
ATOM 1737 C CA . THR A 1 222 ? -25.267 9.085 -4.884 1.00 49.41 222 THR A CA 1
ATOM 1738 C C . THR A 1 222 ? -24.859 10.010 -3.746 1.00 49.41 222 THR A C 1
ATOM 1740 O O . THR A 1 222 ? -25.552 10.991 -3.465 1.00 49.41 222 THR A O 1
ATOM 1743 N N . ASN A 1 223 ? -23.773 9.666 -3.050 1.00 46.72 223 ASN A N 1
ATOM 1744 C CA . ASN A 1 223 ? -23.200 10.532 -2.030 1.00 46.72 223 ASN A CA 1
ATOM 1745 C C . ASN A 1 223 ? -22.822 11.864 -2.695 1.00 46.72 223 ASN A C 1
ATOM 1747 O O . ASN A 1 223 ? -21.894 11.933 -3.498 1.00 46.72 223 ASN A O 1
ATOM 1751 N N . SER A 1 224 ? -23.572 12.921 -2.386 1.00 46.81 224 SER A N 1
ATOM 1752 C CA . SER A 1 224 ? -23.377 14.257 -2.949 1.00 46.81 224 SER A CA 1
ATOM 1753 C C . SER A 1 224 ? -22.150 14.979 -2.373 1.00 46.81 224 SER A C 1
ATOM 1755 O O . SER A 1 224 ? -21.818 16.079 -2.818 1.00 46.81 224 SER A O 1
ATOM 1757 N N . HIS A 1 225 ? -21.428 14.356 -1.436 1.00 50.72 225 HIS A N 1
ATOM 1758 C CA . HIS A 1 225 ? -20.099 14.776 -1.009 1.00 50.72 225 HIS A CA 1
ATOM 1759 C C . HIS A 1 225 ? -19.007 14.069 -1.825 1.00 50.72 225 HIS A C 1
ATOM 1761 O O . HIS A 1 225 ? -18.661 12.936 -1.515 1.00 50.72 225 HIS A O 1
ATOM 1767 N N . SER A 1 226 ? -18.482 14.783 -2.832 1.00 51.34 226 SER A N 1
ATOM 1768 C CA . SER A 1 226 ? -17.149 14.781 -3.499 1.00 51.34 226 SER A CA 1
ATOM 1769 C C . SER A 1 226 ? -16.234 13.542 -3.625 1.00 51.34 226 SER A C 1
ATOM 1771 O O . SER A 1 226 ? -15.273 13.618 -4.385 1.00 51.34 226 SER A O 1
ATOM 1773 N N . ASN A 1 227 ? -16.433 12.451 -2.890 1.00 56.28 227 ASN A N 1
ATOM 1774 C CA . ASN A 1 227 ? -15.510 11.317 -2.788 1.00 56.28 227 ASN A CA 1
ATOM 1775 C C . ASN A 1 227 ? -15.992 10.073 -3.554 1.00 56.28 227 ASN A C 1
ATOM 1777 O O . ASN A 1 227 ? -15.257 9.091 -3.627 1.00 56.28 227 ASN A O 1
ATOM 1781 N N . VAL A 1 228 ? -17.205 10.102 -4.114 1.00 62.25 228 VAL A N 1
ATOM 1782 C CA . VAL A 1 228 ? -17.733 9.052 -4.995 1.00 62.25 228 VAL A CA 1
ATOM 1783 C C . VAL A 1 228 ? -17.787 9.609 -6.412 1.00 62.25 228 VAL A C 1
ATOM 1785 O O . VAL A 1 228 ? -18.443 10.620 -6.654 1.00 62.25 228 VAL A O 1
ATOM 1788 N N . LEU A 1 229 ? -17.080 8.956 -7.334 1.00 66.19 229 LEU A N 1
ATOM 1789 C CA . LEU A 1 229 ? -17.049 9.337 -8.745 1.00 66.19 229 LEU A CA 1
ATOM 1790 C C . LEU A 1 229 ? -18.433 9.132 -9.374 1.00 66.19 229 LEU A C 1
ATOM 1792 O O . LEU A 1 229 ? -19.058 8.085 -9.194 1.00 66.19 229 LEU A O 1
ATOM 1796 N N . SER A 1 230 ? -18.904 10.115 -10.138 1.00 73.31 230 SER A N 1
ATOM 1797 C CA . SER A 1 230 ? -20.096 9.946 -10.972 1.00 73.31 230 SER A CA 1
ATOM 1798 C C . SER A 1 230 ? -19.835 8.953 -12.109 1.00 73.31 230 SER A C 1
ATOM 1800 O O . SER A 1 230 ? -18.693 8.762 -12.522 1.00 73.31 230 SER A O 1
ATOM 1802 N N . SER A 1 231 ? -20.886 8.357 -12.681 1.00 76.00 231 SER A N 1
ATOM 1803 C CA . SER A 1 231 ? -20.733 7.447 -13.830 1.00 76.00 231 SER A CA 1
ATOM 1804 C C . SER A 1 231 ? -19.992 8.102 -15.001 1.00 76.00 231 SER A C 1
ATOM 1806 O O . SER A 1 231 ? -19.159 7.464 -15.624 1.00 76.00 231 SER A O 1
ATOM 1808 N N . VAL A 1 232 ? -20.211 9.400 -15.238 1.00 80.38 232 VAL A N 1
ATOM 1809 C CA . VAL A 1 232 ? -19.522 10.172 -16.288 1.00 80.38 232 VAL A CA 1
ATOM 1810 C C . VAL A 1 232 ? -18.024 10.336 -15.995 1.00 80.38 232 VAL A C 1
ATOM 1812 O O . VAL A 1 232 ? -17.210 10.329 -16.916 1.00 80.38 232 VAL A O 1
ATOM 1815 N N . GLU A 1 233 ? -17.638 10.479 -14.725 1.00 79.25 233 GLU A N 1
ATOM 1816 C CA . GLU A 1 233 ? -16.228 10.522 -14.321 1.00 79.25 233 GLU A CA 1
ATOM 1817 C C . GLU A 1 233 ? -15.578 9.138 -14.380 1.00 79.25 233 GLU A C 1
ATOM 1819 O O . GLU A 1 233 ? -14.426 9.046 -14.791 1.00 79.25 233 GLU A O 1
ATOM 1824 N N . ILE A 1 234 ? -16.315 8.073 -14.046 1.00 80.19 234 ILE A N 1
ATOM 1825 C CA . ILE A 1 234 ? -15.868 6.680 -14.195 1.00 80.19 234 ILE A CA 1
ATOM 1826 C C . ILE A 1 234 ? -15.641 6.353 -15.676 1.00 80.19 234 ILE A C 1
ATOM 1828 O O . ILE A 1 234 ? -14.544 5.936 -16.036 1.00 80.19 234 ILE A O 1
ATOM 1832 N N . ASP A 1 235 ? -16.618 6.616 -16.548 1.00 84.75 235 ASP A N 1
ATOM 1833 C CA . ASP A 1 235 ? -16.513 6.388 -17.996 1.00 84.75 235 ASP A CA 1
ATOM 1834 C C . ASP A 1 235 ? -15.346 7.182 -18.605 1.00 84.75 235 ASP A C 1
ATOM 1836 O O . ASP A 1 235 ? -14.611 6.686 -19.463 1.00 84.75 235 ASP A O 1
ATOM 1840 N N . ARG A 1 236 ? -15.131 8.416 -18.127 1.00 87.81 236 ARG A N 1
ATOM 1841 C CA . ARG A 1 236 ? -13.965 9.216 -18.506 1.00 87.81 236 ARG A CA 1
ATOM 1842 C C . ARG A 1 236 ? -12.660 8.592 -18.012 1.00 87.81 236 ARG A C 1
ATOM 1844 O O . ARG A 1 236 ? -11.720 8.536 -18.792 1.00 87.81 236 ARG A O 1
ATOM 1851 N N . MET A 1 237 ? -12.583 8.144 -16.759 1.00 83.06 237 MET A N 1
ATOM 1852 C CA . MET A 1 237 ? -11.376 7.514 -16.214 1.00 83.06 237 MET A CA 1
ATOM 1853 C C . MET A 1 237 ? -11.028 6.215 -16.940 1.00 83.06 237 MET A C 1
ATOM 1855 O O . MET A 1 237 ? -9.857 6.009 -17.231 1.00 83.06 237 MET A O 1
ATOM 1859 N N . ILE A 1 238 ? -12.022 5.394 -17.293 1.00 86.56 238 ILE A N 1
ATOM 1860 C CA . ILE A 1 238 ? -11.835 4.181 -18.105 1.00 86.56 238 ILE A CA 1
ATOM 1861 C C . ILE A 1 238 ? -11.253 4.551 -19.472 1.00 86.56 238 ILE A C 1
ATOM 1863 O O . ILE A 1 238 ? -10.261 3.970 -19.900 1.00 86.56 238 ILE A O 1
ATOM 1867 N N . LYS A 1 239 ? -11.813 5.566 -20.139 1.00 88.94 239 LYS A N 1
ATOM 1868 C CA . LYS A 1 239 ? -11.300 6.029 -21.433 1.00 88.94 239 LYS A CA 1
ATOM 1869 C C . LYS A 1 239 ? -9.895 6.634 -21.334 1.00 88.94 239 LYS A C 1
ATOM 1871 O O . LYS A 1 239 ? -9.059 6.395 -22.203 1.00 88.94 239 LYS A O 1
ATOM 1876 N N . ASP A 1 240 ? -9.628 7.419 -20.293 1.00 86.12 240 ASP A N 1
ATOM 1877 C CA . ASP A 1 240 ? -8.299 7.969 -20.032 1.00 86.12 240 ASP A CA 1
ATOM 1878 C C . ASP A 1 240 ? -7.307 6.800 -19.785 1.00 86.12 240 ASP A C 1
ATOM 1880 O O . ASP A 1 240 ? -6.227 6.791 -20.375 1.00 86.12 240 ASP A O 1
ATOM 1884 N N . GLU A 1 241 ? -7.690 5.755 -19.034 1.00 80.94 241 GLU A N 1
ATOM 1885 C CA . GLU A 1 241 ? -6.907 4.521 -18.821 1.00 80.94 241 GLU A CA 1
ATOM 1886 C C . GLU A 1 241 ? -6.638 3.740 -20.119 1.00 80.94 241 GLU A C 1
ATOM 1888 O O . GLU A 1 241 ? -5.495 3.341 -20.346 1.00 80.94 241 GLU A O 1
ATOM 1893 N N . GLU A 1 242 ? -7.625 3.589 -21.010 1.00 86.69 242 GLU A N 1
ATOM 1894 C CA . GLU A 1 242 ? -7.425 3.013 -22.350 1.00 86.69 242 GLU A CA 1
ATOM 1895 C C . GLU A 1 242 ? -6.356 3.793 -23.134 1.00 86.69 242 GLU A C 1
ATOM 1897 O O . GLU A 1 242 ? -5.412 3.193 -23.655 1.00 86.69 242 GLU A O 1
ATOM 1902 N N . THR A 1 243 ? -6.423 5.132 -23.148 1.00 86.94 243 THR A N 1
ATOM 1903 C CA . THR A 1 243 ? -5.401 5.947 -23.833 1.00 86.94 243 THR A CA 1
ATOM 1904 C C . THR A 1 243 ? -4.026 5.859 -23.169 1.00 86.94 243 THR A C 1
ATOM 1906 O O . THR A 1 243 ? -3.012 5.824 -23.868 1.00 86.94 243 THR A O 1
ATOM 1909 N N . PHE A 1 244 ? -3.955 5.761 -21.837 1.00 82.44 244 PHE A N 1
ATOM 1910 C CA . PHE A 1 244 ? -2.688 5.523 -21.149 1.00 82.44 244 PHE A CA 1
ATOM 1911 C C . PHE A 1 244 ? -2.125 4.140 -21.477 1.00 82.44 244 PHE A C 1
ATOM 1913 O O . PHE A 1 244 ? -0.923 4.041 -21.698 1.00 82.44 244 PHE A O 1
ATOM 1920 N N . ALA A 1 245 ? -2.956 3.100 -21.582 1.00 86.25 245 ALA A N 1
ATOM 1921 C CA . ALA A 1 245 ? -2.528 1.759 -21.972 1.00 86.25 245 ALA A CA 1
ATOM 1922 C C . ALA A 1 245 ? -1.989 1.713 -23.414 1.00 86.25 245 ALA A C 1
ATOM 1924 O O . ALA A 1 245 ? -0.979 1.048 -23.662 1.00 86.25 245 ALA A O 1
ATOM 1925 N N . GLU A 1 246 ? -2.602 2.446 -24.350 1.00 86.12 246 GLU A N 1
ATOM 1926 C CA . GLU A 1 246 ? -2.087 2.616 -25.716 1.00 86.12 246 GLU A CA 1
ATOM 1927 C C . GLU A 1 246 ? -0.734 3.346 -25.735 1.00 86.12 246 GLU A C 1
ATOM 1929 O O . GLU A 1 246 ? 0.216 2.861 -26.355 1.00 86.12 246 GLU A O 1
ATOM 1934 N N . LEU A 1 247 ? -0.605 4.462 -25.008 1.00 83.12 247 LEU A N 1
ATOM 1935 C CA . LEU A 1 247 ? 0.660 5.199 -24.874 1.00 83.12 247 LEU A CA 1
ATOM 1936 C C . LEU A 1 247 ? 1.760 4.334 -24.238 1.00 83.12 247 LEU A C 1
ATOM 1938 O O . LEU A 1 247 ? 2.900 4.337 -24.701 1.00 83.12 247 LEU A O 1
ATOM 1942 N N . ASP A 1 248 ? 1.419 3.537 -23.226 1.00 84.38 248 ASP A N 1
ATOM 1943 C CA . ASP A 1 248 ? 2.321 2.585 -22.578 1.00 84.38 248 ASP A CA 1
ATOM 1944 C C . ASP A 1 248 ? 2.796 1.492 -23.548 1.00 84.38 248 ASP A C 1
ATOM 1946 O O . ASP A 1 248 ? 3.959 1.083 -23.502 1.00 84.38 248 ASP A O 1
ATOM 1950 N N . GLN A 1 249 ? 1.914 0.996 -24.424 1.00 87.12 249 GLN A N 1
ATOM 1951 C CA . GLN A 1 249 ? 2.275 0.037 -25.472 1.00 87.12 249 GLN A CA 1
ATOM 1952 C C . GLN A 1 249 ? 3.196 0.669 -26.519 1.00 87.12 249 GLN A C 1
ATOM 1954 O O . GLN A 1 249 ? 4.218 0.069 -26.858 1.00 87.12 249 GLN A O 1
ATOM 1959 N N . GLN A 1 250 ? 2.895 1.887 -26.978 1.00 87.38 250 GLN A N 1
ATOM 1960 C CA . GLN A 1 250 ? 3.749 2.635 -27.907 1.00 87.38 250 GLN A CA 1
ATOM 1961 C C . GLN A 1 250 ? 5.132 2.905 -27.298 1.00 87.38 250 GLN A C 1
ATOM 1963 O O . GLN A 1 250 ? 6.149 2.651 -27.941 1.00 87.38 250 GLN A O 1
ATOM 1968 N N . PHE A 1 251 ? 5.198 3.320 -26.031 1.00 84.62 251 PHE A N 1
ATOM 1969 C CA . PHE A 1 251 ? 6.454 3.561 -25.319 1.00 84.62 251 PHE A CA 1
ATOM 1970 C C . PHE A 1 251 ? 7.263 2.270 -25.091 1.00 84.62 251 PHE A C 1
ATOM 1972 O O . PHE A 1 251 ? 8.485 2.260 -25.266 1.00 84.62 251 PHE A O 1
ATOM 1979 N N . LYS A 1 252 ? 6.599 1.146 -24.780 1.00 86.25 252 LYS A N 1
ATOM 1980 C CA . LYS A 1 252 ? 7.239 -0.184 -24.718 1.00 86.25 252 LYS A CA 1
ATOM 1981 C C . LYS A 1 252 ? 7.788 -0.604 -26.082 1.00 86.25 252 LYS A C 1
ATOM 1983 O O . LYS A 1 252 ? 8.934 -1.045 -26.147 1.00 86.25 252 LYS A O 1
ATOM 1988 N N . ALA A 1 253 ? 7.022 -0.431 -27.161 1.00 88.31 253 ALA A N 1
ATOM 1989 C CA . ALA A 1 253 ? 7.462 -0.724 -28.526 1.00 88.31 253 ALA A CA 1
ATOM 1990 C C . ALA A 1 253 ? 8.652 0.156 -28.945 1.00 88.31 253 ALA A C 1
ATOM 1992 O O . ALA A 1 253 ? 9.620 -0.351 -29.512 1.00 88.31 253 ALA A O 1
ATOM 1993 N N . HIS A 1 254 ? 8.629 1.441 -28.582 1.00 88.31 254 HIS A N 1
ATOM 1994 C CA . HIS A 1 254 ? 9.719 2.385 -28.810 1.00 88.31 254 HIS A CA 1
ATOM 1995 C C . HIS A 1 254 ? 11.025 1.942 -28.132 1.00 88.31 254 HIS A C 1
ATOM 1997 O O . HIS A 1 254 ? 12.064 1.804 -28.782 1.00 88.31 254 HIS A O 1
ATOM 2003 N N . ILE A 1 255 ? 10.971 1.655 -26.824 1.00 87.25 255 ILE A N 1
ATOM 2004 C CA . ILE A 1 255 ? 12.126 1.151 -26.066 1.00 87.25 255 ILE A CA 1
ATOM 2005 C C . ILE A 1 255 ? 12.611 -0.183 -26.642 1.00 87.25 255 ILE A C 1
ATOM 2007 O O . ILE A 1 255 ? 13.818 -0.396 -26.749 1.00 87.25 255 ILE A O 1
ATOM 2011 N N . HIS A 1 256 ? 11.695 -1.073 -27.032 1.00 90.12 256 HIS A N 1
ATOM 2012 C CA . HIS A 1 256 ? 12.039 -2.359 -27.630 1.00 90.12 256 HIS A CA 1
ATOM 2013 C C . HIS A 1 256 ? 12.809 -2.184 -28.946 1.00 90.12 256 HIS A C 1
ATOM 2015 O O . HIS A 1 256 ? 13.909 -2.715 -29.069 1.00 90.12 256 HIS A O 1
ATOM 2021 N N . ALA A 1 257 ? 12.296 -1.383 -29.887 1.00 91.44 257 ALA A N 1
ATOM 2022 C CA . ALA A 1 257 ? 12.948 -1.112 -31.170 1.00 91.44 257 ALA A CA 1
ATOM 2023 C C . ALA A 1 257 ? 14.348 -0.495 -30.998 1.00 91.44 257 ALA A C 1
ATOM 2025 O O . ALA A 1 257 ? 15.316 -0.953 -31.611 1.00 91.44 257 ALA A O 1
ATOM 2026 N N . LYS A 1 258 ? 14.480 0.489 -30.099 1.00 90.56 258 LYS A N 1
ATOM 2027 C CA . LYS A 1 258 ? 15.768 1.100 -29.747 1.00 90.56 258 LYS A CA 1
ATOM 2028 C C . LYS A 1 258 ? 16.756 0.075 -29.170 1.00 90.56 258 LYS A C 1
ATOM 2030 O O . LYS A 1 258 ? 17.910 0.031 -29.596 1.00 90.56 258 LYS A O 1
ATOM 2035 N N . ASN A 1 259 ? 16.316 -0.753 -28.219 1.00 90.56 259 ASN A N 1
ATOM 2036 C CA . ASN A 1 259 ? 17.161 -1.773 -27.591 1.00 90.56 259 ASN A CA 1
ATOM 2037 C C . ASN A 1 259 ? 17.569 -2.870 -28.588 1.00 90.56 259 ASN A C 1
ATOM 2039 O O . ASN A 1 259 ? 18.717 -3.311 -28.574 1.00 90.56 259 ASN A O 1
ATOM 2043 N N . GLU A 1 260 ? 16.664 -3.299 -29.472 1.00 92.12 260 GLU A N 1
ATOM 2044 C CA . GLU A 1 260 ? 16.983 -4.249 -30.542 1.00 92.12 260 GLU A CA 1
ATOM 2045 C C . GLU A 1 260 ? 18.077 -3.713 -31.469 1.00 92.12 260 GLU A C 1
ATOM 2047 O O . GLU A 1 260 ? 19.007 -4.447 -31.806 1.00 92.12 260 GLU A O 1
ATOM 2052 N N . PHE A 1 261 ? 17.976 -2.446 -31.878 1.00 92.62 261 PHE A N 1
ATOM 2053 C CA . PHE A 1 261 ? 18.971 -1.806 -32.732 1.00 92.62 261 PHE A CA 1
ATOM 2054 C C . PHE A 1 261 ? 20.328 -1.671 -32.025 1.00 92.62 261 PHE A C 1
ATOM 2056 O O . PHE A 1 261 ? 21.357 -2.027 -32.600 1.00 92.62 261 PHE A O 1
ATOM 2063 N N . GLU A 1 262 ? 20.339 -1.268 -30.749 1.00 91.38 262 GLU A N 1
ATOM 2064 C CA . GLU A 1 262 ? 21.558 -1.210 -29.934 1.00 91.38 262 GLU A CA 1
ATOM 2065 C C . GLU A 1 262 ? 22.254 -2.576 -29.829 1.00 91.38 262 GLU A C 1
ATOM 2067 O O . GLU A 1 262 ? 23.465 -2.692 -30.045 1.00 91.38 262 GLU A O 1
ATOM 2072 N N . VAL A 1 263 ? 21.487 -3.625 -29.514 1.00 92.25 263 VAL A N 1
ATOM 2073 C CA . VAL A 1 263 ? 21.985 -5.003 -29.430 1.00 92.25 263 VAL A CA 1
ATOM 2074 C C . VAL A 1 263 ? 22.509 -5.467 -30.789 1.00 92.25 263 VAL A C 1
ATOM 2076 O O . VAL A 1 263 ? 23.575 -6.081 -30.847 1.00 92.25 263 VAL A O 1
ATOM 2079 N N . TYR A 1 264 ? 21.825 -5.132 -31.886 1.00 90.94 264 TYR A N 1
ATOM 2080 C CA . TYR A 1 264 ? 22.255 -5.487 -33.236 1.00 90.94 264 TYR A CA 1
ATOM 2081 C C . TYR A 1 264 ? 23.590 -4.828 -33.624 1.00 90.94 264 TYR A C 1
ATOM 2083 O O . TYR A 1 264 ? 24.522 -5.536 -34.019 1.00 90.94 264 TYR A O 1
ATOM 2091 N N . ILE A 1 265 ? 23.738 -3.511 -33.420 1.00 90.50 265 ILE A N 1
ATOM 2092 C CA . ILE A 1 265 ? 24.999 -2.787 -33.663 1.00 90.50 265 ILE A CA 1
ATOM 2093 C C . ILE A 1 265 ? 26.142 -3.395 -32.837 1.00 90.50 265 ILE A C 1
ATOM 2095 O O . ILE A 1 265 ? 27.222 -3.668 -33.367 1.00 90.50 265 ILE A O 1
ATOM 2099 N N . ARG A 1 266 ? 25.916 -3.633 -31.536 1.00 88.81 266 ARG A N 1
ATOM 2100 C CA . ARG A 1 266 ? 26.929 -4.211 -30.636 1.00 88.81 266 ARG A CA 1
ATOM 2101 C C . ARG A 1 266 ? 27.333 -5.626 -31.064 1.00 88.81 266 ARG A C 1
ATOM 2103 O O . ARG A 1 266 ? 28.525 -5.930 -31.070 1.00 88.81 266 ARG A O 1
ATOM 2110 N N . ASN A 1 267 ? 26.376 -6.458 -31.476 1.00 88.94 267 ASN A N 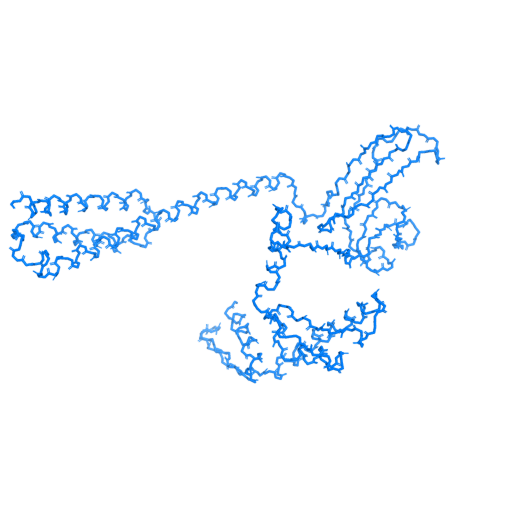1
ATOM 2111 C CA . ASN A 1 267 ? 26.635 -7.814 -31.961 1.00 88.94 267 ASN A CA 1
ATOM 2112 C C . ASN A 1 267 ? 27.441 -7.818 -33.268 1.00 88.94 267 ASN A C 1
ATOM 2114 O O . ASN A 1 267 ? 28.425 -8.553 -33.360 1.00 88.94 267 ASN A O 1
ATOM 2118 N N . LEU A 1 268 ? 27.094 -6.975 -34.249 1.00 85.94 268 LEU A N 1
ATOM 2119 C CA . LEU A 1 268 ? 27.885 -6.831 -35.479 1.00 85.94 268 LEU A CA 1
ATOM 2120 C C . LEU A 1 268 ? 29.312 -6.357 -35.180 1.00 85.94 268 LEU A C 1
ATOM 2122 O O . LEU A 1 268 ? 30.274 -6.937 -35.680 1.00 85.94 268 LEU A O 1
ATOM 2126 N N . LYS A 1 269 ? 29.464 -5.350 -34.313 1.00 86.50 269 LYS A N 1
ATOM 2127 C CA . LYS A 1 269 ? 30.774 -4.828 -33.899 1.00 86.50 269 LYS A CA 1
ATOM 2128 C C . LYS A 1 269 ? 31.628 -5.889 -33.194 1.00 86.50 269 LYS A C 1
ATOM 2130 O O . LYS A 1 269 ? 32.834 -5.940 -33.410 1.00 86.50 269 LYS A O 1
ATOM 2135 N N . MET A 1 270 ? 31.013 -6.774 -32.407 1.00 86.50 270 MET A N 1
ATOM 2136 C CA . MET A 1 270 ? 31.692 -7.928 -31.812 1.00 86.50 270 MET A CA 1
ATOM 2137 C C . MET A 1 270 ? 32.130 -8.951 -32.874 1.00 86.50 270 MET A C 1
ATOM 2139 O O . MET A 1 270 ? 33.275 -9.389 -32.847 1.00 86.50 270 MET A O 1
ATOM 2143 N N . GLN A 1 271 ? 31.267 -9.292 -33.838 1.00 84.06 271 GLN A N 1
ATOM 2144 C CA . GLN A 1 271 ? 31.588 -10.255 -34.905 1.00 84.06 271 GLN A CA 1
ATOM 2145 C C . GLN A 1 271 ? 32.694 -9.765 -35.854 1.00 84.06 271 GLN A C 1
ATOM 2147 O O . GLN A 1 271 ? 33.508 -10.574 -36.300 1.00 84.06 271 GLN A O 1
ATOM 2152 N N . LEU A 1 272 ? 32.743 -8.458 -36.145 1.00 81.12 272 LEU A N 1
ATOM 2153 C CA . LEU A 1 272 ? 33.810 -7.816 -36.930 1.00 81.12 272 LEU A CA 1
ATOM 2154 C C . LEU A 1 272 ? 35.164 -7.814 -36.208 1.00 81.12 272 LEU A C 1
ATOM 2156 O O . LEU A 1 272 ? 36.202 -7.907 -36.858 1.00 81.12 272 LEU A O 1
ATOM 2160 N N . ASN A 1 273 ? 35.154 -7.737 -34.877 1.00 80.69 273 ASN A N 1
ATOM 2161 C CA . ASN A 1 273 ? 36.366 -7.803 -34.060 1.00 80.69 273 ASN A CA 1
ATOM 2162 C C . ASN A 1 273 ? 36.835 -9.249 -33.796 1.00 80.69 273 ASN A C 1
ATOM 2164 O O . ASN A 1 273 ? 37.986 -9.448 -33.413 1.00 80.69 273 ASN A O 1
ATOM 2168 N N . ASP A 1 274 ? 35.980 -10.260 -33.991 1.00 80.06 274 ASP A N 1
ATOM 2169 C CA . ASP A 1 274 ? 36.348 -11.672 -33.832 1.00 80.06 274 ASP A CA 1
ATOM 2170 C C . ASP A 1 274 ? 37.016 -12.219 -35.105 1.00 80.06 274 ASP A C 1
ATOM 2172 O O . ASP A 1 274 ? 36.364 -12.494 -36.120 1.00 80.06 274 ASP A O 1
ATOM 2176 N N . GLU A 1 275 ? 38.334 -12.430 -35.031 1.00 72.62 275 GLU A N 1
ATOM 2177 C CA . GLU A 1 275 ? 39.160 -12.995 -36.105 1.00 72.62 275 GLU A CA 1
ATOM 2178 C C . GLU A 1 275 ? 38.661 -14.353 -36.637 1.00 72.62 275 GLU A C 1
ATOM 2180 O O . GLU A 1 275 ? 38.928 -14.699 -37.790 1.00 72.62 275 GLU A O 1
ATOM 2185 N N . LYS A 1 276 ? 37.913 -15.128 -35.839 1.00 67.94 276 LYS A N 1
ATOM 2186 C CA . LYS A 1 276 ? 37.384 -16.443 -36.239 1.00 67.94 276 LYS A CA 1
ATOM 2187 C C . LYS A 1 276 ? 36.071 -16.356 -37.023 1.00 67.94 276 LYS A C 1
ATOM 2189 O O . LYS A 1 276 ? 35.710 -17.340 -37.674 1.00 67.94 276 LYS A O 1
ATOM 2194 N N . ILE A 1 277 ? 35.367 -15.220 -36.963 1.00 70.44 277 ILE A N 1
ATOM 2195 C CA . ILE A 1 277 ? 34.021 -15.042 -37.534 1.00 70.44 277 ILE A CA 1
ATOM 2196 C C . ILE A 1 277 ? 34.061 -14.115 -38.758 1.00 70.44 277 ILE A C 1
ATOM 2198 O O . ILE A 1 277 ? 34.161 -14.623 -39.875 1.00 70.44 277 ILE A O 1
ATOM 2202 N N . LEU A 1 278 ? 33.992 -12.788 -38.573 1.00 65.81 278 LEU A N 1
ATOM 2203 C CA . LEU A 1 278 ? 34.053 -11.798 -39.665 1.00 65.81 278 LEU A CA 1
ATOM 2204 C C . LEU A 1 278 ? 35.360 -10.984 -39.657 1.00 65.81 278 LEU A C 1
ATOM 2206 O O . LEU A 1 278 ? 35.690 -10.359 -40.662 1.00 65.81 278 LEU A O 1
ATOM 2210 N N . GLY A 1 279 ? 36.121 -10.999 -38.558 1.00 60.75 279 GLY A N 1
ATOM 2211 C CA . GLY A 1 279 ? 37.342 -10.205 -38.411 1.00 60.75 279 GLY A CA 1
ATOM 2212 C C . GLY A 1 279 ? 38.558 -10.729 -39.177 1.00 60.75 279 GLY A C 1
ATOM 2213 O O . GLY A 1 279 ? 39.434 -9.936 -39.522 1.00 60.75 279 GLY A O 1
ATOM 2214 N N . GLY A 1 280 ? 38.617 -12.031 -39.471 1.00 64.25 280 GLY A N 1
ATOM 2215 C CA . GLY A 1 280 ? 39.726 -12.657 -40.199 1.00 64.25 280 GLY A CA 1
ATOM 2216 C C . GLY A 1 280 ? 39.631 -12.535 -41.725 1.00 64.25 280 GLY A C 1
ATOM 2217 O O . GLY A 1 280 ? 38.778 -11.841 -42.273 1.00 64.25 280 GLY A O 1
ATOM 2218 N N . ASN A 1 281 ? 40.470 -13.292 -42.440 1.00 64.81 281 ASN A N 1
ATOM 2219 C CA . ASN A 1 281 ? 40.567 -13.292 -43.914 1.00 64.81 281 ASN A CA 1
ATOM 2220 C C . ASN A 1 281 ? 39.353 -13.916 -44.654 1.00 64.81 281 ASN A C 1
ATOM 2222 O O . ASN A 1 281 ? 39.493 -14.364 -45.790 1.00 64.81 281 ASN A O 1
ATOM 2226 N N . ARG A 1 282 ? 38.175 -14.007 -44.020 1.00 69.19 282 ARG A N 1
ATOM 2227 C CA . ARG A 1 282 ? 36.959 -14.600 -44.614 1.00 69.19 282 ARG A CA 1
ATOM 2228 C C . ARG A 1 282 ? 36.155 -13.617 -45.468 1.00 69.19 282 ARG A C 1
ATOM 2230 O O . ARG A 1 282 ? 35.385 -14.048 -46.318 1.00 69.19 282 ARG A O 1
ATOM 2237 N N . LEU A 1 283 ? 36.327 -12.316 -45.242 1.00 71.31 283 LEU A N 1
ATOM 2238 C CA . LEU A 1 283 ? 35.741 -11.248 -46.051 1.00 71.31 283 LEU A CA 1
ATOM 2239 C C . LEU A 1 283 ? 36.795 -10.637 -46.979 1.00 71.31 283 LEU A C 1
ATOM 2241 O O . LEU A 1 283 ? 37.983 -10.599 -46.652 1.00 71.31 283 LEU A O 1
ATOM 2245 N N . SER A 1 284 ? 36.351 -10.112 -48.124 1.00 78.69 284 SER A N 1
ATOM 2246 C CA . SER A 1 284 ? 37.199 -9.244 -48.944 1.00 78.69 284 SER A CA 1
ATOM 2247 C C . SER A 1 284 ? 37.535 -7.966 -48.160 1.00 78.69 284 SER A C 1
ATOM 2249 O O . SER A 1 284 ? 36.755 -7.528 -47.310 1.00 78.69 284 SER A O 1
ATOM 2251 N N . LYS A 1 285 ? 38.695 -7.350 -48.429 1.00 77.88 285 LYS A N 1
ATOM 2252 C CA . LYS A 1 285 ? 39.090 -6.098 -47.753 1.00 77.88 285 LYS A CA 1
ATOM 2253 C C . LYS A 1 285 ? 38.066 -4.981 -47.982 1.00 77.88 285 LYS A C 1
ATOM 2255 O O . LYS A 1 285 ? 37.779 -4.222 -47.060 1.00 77.88 285 LYS A O 1
ATOM 2260 N N . ASP A 1 286 ? 37.485 -4.944 -49.177 1.00 80.75 286 ASP A N 1
ATOM 2261 C CA . ASP A 1 286 ? 36.500 -3.943 -49.578 1.00 80.75 286 ASP A CA 1
ATOM 2262 C C . ASP A 1 286 ? 35.157 -4.175 -48.866 1.00 80.75 286 ASP A C 1
ATOM 2264 O O . ASP A 1 286 ? 34.625 -3.258 -48.244 1.00 80.75 286 ASP A O 1
ATOM 2268 N N . ASP A 1 287 ? 34.638 -5.412 -48.860 1.00 82.12 287 ASP A N 1
ATOM 2269 C CA . ASP A 1 287 ? 33.399 -5.751 -48.145 1.00 82.12 287 ASP A CA 1
ATOM 2270 C C . ASP A 1 287 ? 33.545 -5.553 -46.621 1.00 82.12 287 ASP A C 1
ATOM 2272 O O . ASP A 1 287 ? 32.609 -5.081 -45.975 1.00 82.12 287 ASP A O 1
ATOM 2276 N N . LYS A 1 288 ? 34.719 -5.855 -46.040 1.00 81.00 288 LYS A N 1
ATOM 2277 C CA . LYS A 1 288 ? 35.004 -5.604 -44.616 1.00 81.00 288 LYS A CA 1
ATOM 2278 C C . LYS A 1 288 ? 34.973 -4.104 -44.293 1.00 81.00 288 LYS A C 1
ATOM 2280 O O . LYS A 1 288 ? 34.271 -3.705 -43.367 1.00 81.00 288 LYS A O 1
ATOM 2285 N N . SER A 1 289 ? 35.647 -3.279 -45.099 1.00 84.38 289 SER A N 1
ATOM 2286 C CA . SER A 1 289 ? 35.648 -1.812 -44.957 1.00 84.38 289 SER A CA 1
ATOM 2287 C C . SER A 1 289 ? 34.239 -1.204 -45.064 1.00 84.38 289 SER A C 1
ATOM 2289 O O . SER A 1 289 ? 33.894 -0.277 -44.326 1.00 84.38 289 SER A O 1
ATOM 2291 N N . ILE A 1 290 ? 33.386 -1.764 -45.934 1.00 85.94 290 ILE A N 1
ATOM 2292 C CA . ILE A 1 290 ? 31.993 -1.326 -46.104 1.00 85.94 290 ILE A CA 1
ATOM 2293 C C . ILE A 1 290 ? 31.156 -1.591 -44.841 1.00 85.94 290 ILE A C 1
ATOM 2295 O O . ILE A 1 290 ? 30.455 -0.681 -44.396 1.00 85.94 290 ILE A O 1
ATOM 2299 N N . ILE A 1 291 ? 31.229 -2.787 -44.232 1.00 84.50 291 ILE A N 1
ATOM 2300 C CA . ILE A 1 291 ? 30.489 -3.044 -42.978 1.00 84.50 291 ILE A CA 1
ATOM 2301 C C . ILE A 1 291 ? 31.070 -2.207 -41.830 1.00 84.50 291 ILE A C 1
ATOM 2303 O O . ILE A 1 291 ? 30.306 -1.618 -41.070 1.00 84.50 291 ILE A O 1
ATOM 2307 N N . GLU A 1 292 ? 32.397 -2.122 -41.695 1.00 85.81 292 GLU A N 1
ATOM 2308 C CA . GLU A 1 292 ? 33.029 -1.357 -40.610 1.00 85.81 292 GLU A CA 1
ATOM 2309 C C . GLU A 1 292 ? 32.666 0.131 -40.653 1.00 85.81 292 GLU A C 1
ATOM 2311 O O . GLU A 1 292 ? 32.418 0.726 -39.602 1.00 85.81 292 GLU A O 1
ATOM 2316 N N . THR A 1 293 ? 32.581 0.727 -41.844 1.00 88.94 293 THR A N 1
ATOM 2317 C CA . THR A 1 293 ? 32.123 2.114 -42.007 1.00 88.94 293 THR A CA 1
ATOM 2318 C C . THR A 1 293 ? 30.663 2.252 -41.575 1.00 88.94 293 THR A C 1
ATOM 2320 O O . THR A 1 293 ? 30.382 3.019 -40.654 1.00 88.94 293 THR A O 1
ATOM 2323 N N . ALA A 1 294 ? 29.760 1.432 -42.129 1.00 89.12 294 ALA A N 1
ATOM 2324 C CA . ALA A 1 294 ? 28.329 1.485 -41.818 1.00 89.12 294 ALA A CA 1
ATOM 2325 C C . ALA A 1 294 ? 28.033 1.267 -40.320 1.00 89.12 294 ALA A C 1
ATOM 2327 O O . ALA A 1 294 ? 27.310 2.044 -39.705 1.00 89.12 294 ALA A O 1
ATOM 2328 N N . VAL A 1 295 ? 28.652 0.263 -39.685 1.00 90.31 295 VAL A N 1
ATOM 2329 C CA . VAL A 1 295 ? 28.484 -0.010 -38.243 1.00 90.31 295 VAL A CA 1
ATOM 2330 C C . VAL A 1 295 ? 28.987 1.153 -37.382 1.00 90.31 295 VAL A C 1
ATOM 2332 O O . VAL A 1 295 ? 28.404 1.433 -36.335 1.00 90.31 295 VAL A O 1
ATOM 2335 N N . ASN A 1 296 ? 30.058 1.845 -37.784 1.00 89.81 296 ASN A N 1
ATOM 2336 C CA . ASN A 1 296 ? 30.580 2.984 -37.026 1.00 89.81 296 ASN A CA 1
ATOM 2337 C C . ASN A 1 296 ? 29.782 4.279 -37.246 1.00 89.81 296 ASN A C 1
ATOM 2339 O O . ASN A 1 296 ? 29.730 5.102 -36.331 1.00 89.81 296 ASN A O 1
ATOM 2343 N N . GLU A 1 297 ? 29.171 4.472 -38.414 1.00 90.69 297 GLU A N 1
ATOM 2344 C CA . GLU A 1 297 ? 28.249 5.582 -38.685 1.00 90.69 297 GLU A CA 1
ATOM 2345 C C . GLU A 1 297 ? 26.945 5.408 -37.900 1.00 90.69 297 GLU A C 1
ATOM 2347 O O . GLU A 1 297 ? 26.589 6.288 -37.113 1.00 90.69 297 GLU A O 1
ATOM 2352 N N . GLU A 1 298 ? 26.323 4.230 -37.981 1.00 90.62 298 GLU A N 1
ATOM 2353 C CA . GLU A 1 298 ? 25.111 3.895 -37.222 1.00 90.62 298 GLU A CA 1
ATOM 2354 C C . GLU A 1 298 ? 25.338 3.923 -35.703 1.00 90.62 298 GLU A C 1
ATOM 2356 O O . GLU A 1 298 ? 24.507 4.430 -34.951 1.00 90.62 298 GLU A O 1
ATOM 2361 N N . PHE A 1 299 ? 26.503 3.469 -35.221 1.00 90.00 299 PHE A N 1
ATOM 2362 C CA . PHE A 1 299 ? 26.851 3.577 -33.801 1.00 90.00 299 PHE A CA 1
ATOM 2363 C C . PHE A 1 299 ? 26.986 5.035 -33.333 1.00 90.00 299 PHE A C 1
ATOM 2365 O O . PHE A 1 299 ? 26.566 5.358 -32.222 1.00 90.00 299 PHE A O 1
ATOM 2372 N N . LYS A 1 300 ? 27.550 5.932 -34.157 1.00 91.00 300 LYS A N 1
ATOM 2373 C CA . LYS A 1 300 ? 27.613 7.370 -33.835 1.00 91.00 300 LYS A CA 1
ATOM 2374 C C . LYS A 1 300 ? 26.217 7.984 -33.806 1.00 91.00 300 LYS A C 1
ATOM 2376 O O . LYS A 1 300 ? 25.904 8.705 -32.863 1.00 91.00 300 LYS A O 1
ATOM 2381 N N . TRP A 1 301 ? 25.384 7.676 -34.802 1.00 91.50 301 TRP A N 1
ATOM 2382 C CA . TRP A 1 301 ? 24.004 8.152 -34.858 1.00 91.50 301 TRP A CA 1
ATOM 2383 C C . TRP A 1 301 ? 23.198 7.672 -33.642 1.00 91.50 301 TRP A C 1
ATOM 2385 O O . TRP A 1 301 ? 22.544 8.486 -32.987 1.00 91.50 301 TRP A O 1
ATOM 2395 N N . PHE A 1 302 ? 23.330 6.397 -33.260 1.00 90.94 302 PHE A N 1
ATOM 2396 C CA . PHE A 1 302 ? 22.734 5.854 -32.040 1.00 90.94 302 PHE A CA 1
ATOM 2397 C C . PHE A 1 302 ? 23.216 6.594 -30.783 1.00 90.94 302 PHE A C 1
ATOM 2399 O O . PHE A 1 302 ? 22.399 7.046 -29.985 1.00 90.94 302 PHE A O 1
ATOM 2406 N N . GLU A 1 303 ? 24.528 6.767 -30.602 1.00 88.69 303 GLU A N 1
ATOM 2407 C CA . GLU A 1 303 ? 25.090 7.435 -29.420 1.00 88.69 303 GLU A CA 1
ATOM 2408 C C . GLU A 1 303 ? 24.654 8.903 -29.288 1.00 88.69 303 GLU A C 1
ATOM 2410 O O . GLU A 1 303 ? 24.443 9.368 -28.166 1.00 88.69 303 GLU A O 1
ATOM 2415 N N . SER A 1 304 ? 24.473 9.617 -30.404 1.00 89.94 304 SER A N 1
ATOM 2416 C CA . SER A 1 304 ? 23.934 10.983 -30.415 1.00 89.94 304 SER A CA 1
ATOM 2417 C C . SER A 1 304 ? 22.432 11.044 -30.117 1.00 89.94 304 SER A C 1
ATOM 2419 O O . SER A 1 304 ? 21.989 11.990 -29.470 1.00 89.94 304 SER A O 1
ATOM 2421 N N . ASN A 1 305 ? 21.651 10.046 -30.545 1.00 89.62 305 ASN A N 1
ATOM 2422 C CA . ASN A 1 305 ? 20.186 10.078 -30.472 1.00 89.62 305 ASN A CA 1
ATOM 2423 C C . ASN A 1 305 ? 19.574 9.248 -29.330 1.00 89.62 305 ASN A C 1
ATOM 2425 O O . ASN A 1 305 ? 18.403 9.429 -29.011 1.00 89.62 305 ASN A O 1
ATOM 2429 N N . LYS A 1 306 ? 20.334 8.383 -28.645 1.00 83.06 306 LYS A N 1
ATOM 2430 C CA . LYS A 1 306 ? 19.820 7.492 -27.580 1.00 83.06 306 LYS A CA 1
ATOM 2431 C C . LYS A 1 306 ? 19.125 8.205 -26.414 1.00 83.06 306 LYS A C 1
ATOM 2433 O O . LYS A 1 306 ? 18.361 7.560 -25.696 1.00 83.06 306 LYS A O 1
ATOM 2438 N N . SER A 1 307 ? 19.406 9.488 -26.201 1.00 82.81 307 SER A N 1
ATOM 2439 C CA . SER A 1 307 ? 18.796 10.311 -25.147 1.00 82.81 307 SER A CA 1
ATOM 2440 C C . SER A 1 307 ? 17.796 11.339 -25.686 1.00 82.81 307 SER A C 1
ATOM 2442 O O . SER A 1 307 ? 17.282 12.130 -24.899 1.00 82.81 307 SER A O 1
ATOM 2444 N N . ASN A 1 308 ? 17.536 11.357 -26.997 1.00 85.12 308 ASN A N 1
ATOM 2445 C CA . ASN A 1 308 ? 16.579 12.265 -27.618 1.00 85.12 308 ASN A CA 1
ATOM 2446 C C . ASN A 1 308 ? 15.160 11.653 -27.554 1.00 85.12 308 ASN A C 1
ATOM 2448 O O . ASN A 1 308 ? 14.951 10.590 -28.142 1.00 85.12 308 ASN A O 1
ATOM 2452 N N . PRO A 1 309 ? 14.191 12.280 -26.856 1.00 75.50 309 PRO A N 1
ATOM 2453 C CA . PRO A 1 309 ? 12.819 11.780 -26.772 1.00 75.50 309 PRO A CA 1
ATOM 2454 C C . PRO A 1 309 ? 11.981 12.041 -28.037 1.00 75.50 309 PRO A C 1
ATOM 2456 O O . PRO A 1 309 ? 10.874 11.525 -28.123 1.00 75.50 309 PRO A O 1
ATOM 2459 N N . GLU A 1 310 ? 12.473 12.836 -28.995 1.00 82.12 310 GLU A N 1
ATOM 2460 C CA . GLU A 1 310 ? 11.743 13.214 -30.220 1.00 82.12 310 GLU A CA 1
ATOM 2461 C C . GLU A 1 310 ? 11.927 12.220 -31.382 1.00 82.12 310 GLU A C 1
ATOM 2463 O O . GLU A 1 310 ? 11.325 12.384 -32.440 1.00 82.12 310 GLU A O 1
ATOM 2468 N N . ILE A 1 311 ? 12.766 11.193 -31.220 1.00 86.00 311 ILE A N 1
ATOM 2469 C CA . ILE A 1 311 ? 12.965 10.172 -32.255 1.00 86.00 311 ILE A CA 1
ATOM 2470 C C . ILE A 1 311 ? 11.732 9.268 -32.307 1.00 86.00 311 ILE A C 1
ATOM 2472 O O . ILE A 1 311 ? 11.374 8.654 -31.309 1.00 86.00 311 ILE A O 1
ATOM 2476 N N . GLU A 1 312 ? 11.102 9.144 -33.474 1.00 87.06 312 GLU A N 1
ATOM 2477 C CA . GLU A 1 312 ? 9.988 8.206 -33.677 1.00 87.06 312 GLU A CA 1
ATOM 2478 C C . GLU A 1 312 ? 10.463 6.739 -33.701 1.00 87.06 312 GLU A C 1
ATOM 2480 O O . GLU A 1 312 ? 11.619 6.435 -34.013 1.00 87.06 312 GLU A O 1
ATOM 2485 N N . THR A 1 313 ? 9.568 5.801 -33.379 1.00 87.69 313 THR A N 1
ATOM 2486 C CA . THR A 1 313 ? 9.869 4.355 -33.322 1.00 87.69 313 THR A CA 1
ATOM 2487 C C . THR A 1 313 ? 10.303 3.804 -34.682 1.00 87.69 313 THR A C 1
ATOM 2489 O O . THR A 1 313 ? 11.202 2.965 -34.773 1.00 87.69 313 THR A O 1
ATOM 2492 N N . GLU A 1 314 ? 9.699 4.328 -35.742 1.00 90.31 314 GLU A N 1
ATOM 2493 C CA . GLU A 1 314 ? 9.944 4.034 -37.147 1.00 90.31 314 GLU A CA 1
ATOM 2494 C C . GLU A 1 314 ? 11.411 4.272 -37.522 1.00 90.31 314 GLU A C 1
ATOM 2496 O O . GLU A 1 314 ? 12.007 3.421 -38.180 1.00 90.31 314 GLU A O 1
ATOM 2501 N N . ASN A 1 315 ? 12.024 5.355 -37.030 1.00 90.12 315 ASN A N 1
ATOM 2502 C CA . ASN A 1 315 ? 13.422 5.690 -37.318 1.00 90.12 315 ASN A CA 1
ATOM 2503 C C . ASN A 1 315 ? 14.387 4.628 -36.768 1.00 90.12 315 ASN A C 1
ATOM 2505 O O . ASN A 1 315 ? 15.285 4.182 -37.482 1.00 90.12 315 ASN A O 1
ATOM 2509 N N . TRP A 1 316 ? 14.182 4.155 -35.530 1.00 89.38 316 TRP A N 1
ATOM 2510 C CA . TRP A 1 316 ? 14.993 3.067 -34.962 1.00 89.38 316 TRP A CA 1
ATOM 2511 C C . TRP A 1 316 ? 14.871 1.774 -35.784 1.00 89.38 316 TRP A C 1
ATOM 2513 O O . TRP A 1 316 ? 15.858 1.064 -35.987 1.00 89.38 316 TRP A O 1
ATOM 2523 N N . ILE A 1 317 ? 13.665 1.477 -36.281 1.00 91.12 317 ILE A N 1
ATOM 2524 C CA . ILE A 1 317 ? 13.395 0.306 -37.125 1.00 91.12 317 ILE A CA 1
ATOM 2525 C C . ILE A 1 317 ? 14.031 0.469 -38.512 1.00 91.12 317 ILE A C 1
ATOM 2527 O O . ILE A 1 317 ? 14.546 -0.507 -39.061 1.00 91.12 317 ILE A O 1
ATOM 2531 N N . GLU A 1 318 ? 14.003 1.666 -39.095 1.00 92.19 318 GLU A N 1
ATOM 2532 C CA . GLU A 1 318 ? 14.582 1.922 -40.412 1.00 92.19 318 GLU A CA 1
ATOM 2533 C C . GLU A 1 318 ? 16.111 1.840 -40.383 1.00 92.19 318 GLU A C 1
ATOM 2535 O O . GLU A 1 318 ? 16.675 1.058 -41.149 1.00 92.19 318 GLU A O 1
ATOM 2540 N N . HIS A 1 319 ? 16.775 2.535 -39.455 1.00 91.06 319 HIS A N 1
ATOM 2541 C CA . HIS A 1 319 ? 18.230 2.451 -39.276 1.00 91.06 319 HIS A CA 1
ATOM 2542 C C . HIS A 1 319 ? 18.694 1.000 -39.035 1.00 91.06 319 HIS A C 1
ATOM 2544 O O . HIS A 1 319 ? 19.649 0.527 -39.662 1.00 91.06 319 HIS A O 1
ATOM 2550 N N . LYS A 1 320 ? 17.949 0.227 -38.226 1.00 91.06 320 LYS A N 1
ATOM 2551 C CA . LYS A 1 320 ? 18.173 -1.220 -38.068 1.00 91.06 320 LYS A CA 1
ATOM 2552 C C . LYS A 1 320 ? 18.071 -1.970 -39.401 1.00 91.06 320 LYS A C 1
ATOM 2554 O O . LYS A 1 320 ? 19.000 -2.698 -39.746 1.00 91.06 320 LYS A O 1
ATOM 2559 N N . LYS A 1 321 ? 16.993 -1.778 -40.171 1.00 91.88 321 LYS A N 1
ATOM 2560 C CA . LYS A 1 321 ? 16.783 -2.440 -41.475 1.00 91.88 321 LYS A CA 1
ATOM 2561 C C . LYS A 1 321 ? 17.846 -2.072 -42.511 1.00 91.88 321 LYS A C 1
ATOM 2563 O O . LYS A 1 321 ? 18.263 -2.939 -43.279 1.00 91.88 321 LYS A O 1
ATOM 2568 N N . GLN A 1 322 ? 18.290 -0.815 -42.548 1.00 90.38 322 GLN A N 1
ATOM 2569 C CA . GLN A 1 322 ? 19.347 -0.363 -43.456 1.00 90.38 322 GLN A CA 1
ATOM 2570 C C . GLN A 1 322 ? 20.672 -1.081 -43.140 1.00 90.38 322 GLN A C 1
ATOM 2572 O O . GLN A 1 322 ? 21.289 -1.667 -44.038 1.00 90.38 322 GLN A O 1
ATOM 2577 N N . LEU A 1 323 ? 21.056 -1.151 -41.859 1.00 89.94 323 LEU A N 1
ATOM 2578 C CA . LEU A 1 323 ? 22.247 -1.879 -41.417 1.00 89.94 323 LEU A CA 1
ATOM 2579 C C . LEU A 1 323 ? 22.124 -3.399 -41.645 1.00 89.94 323 LEU A C 1
ATOM 2581 O O . LEU A 1 323 ? 23.067 -4.028 -42.134 1.00 89.94 323 LEU A O 1
ATOM 2585 N N . GLU A 1 324 ? 20.953 -3.984 -41.370 1.00 89.75 324 GLU A N 1
ATOM 2586 C CA . GLU A 1 324 ? 20.640 -5.393 -41.648 1.00 89.75 324 GLU A CA 1
ATOM 2587 C C . GLU A 1 324 ? 20.754 -5.733 -43.137 1.00 89.75 324 GLU A C 1
ATOM 2589 O O . GLU A 1 324 ? 21.305 -6.782 -43.482 1.00 89.75 324 GLU A O 1
ATOM 2594 N N . ALA A 1 325 ? 20.293 -4.859 -44.037 1.00 89.69 325 ALA A N 1
ATOM 2595 C CA . ALA A 1 325 ? 20.387 -5.067 -45.480 1.00 89.69 325 ALA A CA 1
ATOM 2596 C C . ALA A 1 325 ? 21.846 -5.049 -45.973 1.00 89.69 325 ALA A C 1
ATOM 2598 O O . ALA A 1 325 ? 22.239 -5.907 -46.771 1.00 89.69 325 ALA A O 1
ATOM 2599 N N . ILE A 1 326 ? 22.665 -4.115 -45.472 1.00 87.06 326 ILE A N 1
ATOM 2600 C CA . ILE A 1 326 ? 24.098 -4.025 -45.800 1.00 87.06 326 ILE A CA 1
ATOM 2601 C C . ILE A 1 326 ? 24.837 -5.273 -45.303 1.00 87.06 326 ILE A C 1
ATOM 2603 O O . ILE A 1 326 ? 25.522 -5.932 -46.093 1.00 87.06 326 ILE A O 1
ATOM 2607 N N . ALA A 1 327 ? 24.653 -5.633 -44.028 1.00 85.06 327 ALA A N 1
ATOM 2608 C CA . ALA A 1 327 ? 25.292 -6.794 -43.417 1.00 85.06 327 ALA A CA 1
ATOM 2609 C C . ALA A 1 327 ? 24.857 -8.103 -44.095 1.00 85.06 327 ALA A C 1
ATOM 2611 O O . ALA A 1 327 ? 25.704 -8.888 -44.522 1.00 85.06 327 ALA A O 1
ATOM 2612 N N . SER A 1 328 ? 23.551 -8.315 -44.289 1.00 85.12 328 SER A N 1
ATOM 2613 C CA . SER A 1 328 ? 23.008 -9.537 -44.901 1.00 85.12 328 SER A CA 1
ATOM 2614 C C . SER A 1 328 ? 23.474 -9.728 -46.342 1.00 85.12 328 SER A C 1
ATOM 2616 O O . SER A 1 328 ? 23.792 -10.849 -46.738 1.00 85.12 328 SER A O 1
ATOM 2618 N N . ARG A 1 329 ? 23.576 -8.647 -47.131 1.00 85.56 329 ARG A N 1
ATOM 2619 C CA . ARG A 1 329 ? 24.102 -8.701 -48.506 1.00 85.56 329 ARG A CA 1
ATOM 2620 C C . ARG A 1 329 ? 25.533 -9.236 -48.548 1.00 85.56 329 ARG A C 1
ATOM 2622 O O . ARG A 1 329 ? 25.870 -9.986 -49.460 1.00 85.56 329 ARG A O 1
ATOM 2629 N N . ILE A 1 330 ? 26.362 -8.855 -47.581 1.00 81.00 330 ILE A N 1
ATOM 2630 C CA . ILE A 1 330 ? 27.781 -9.224 -47.529 1.00 81.00 330 ILE A CA 1
ATOM 2631 C C . ILE A 1 330 ? 27.968 -10.606 -46.887 1.00 81.00 330 ILE A C 1
ATOM 2633 O O . ILE A 1 330 ? 28.674 -11.446 -47.441 1.00 81.00 330 ILE A O 1
ATOM 2637 N N . ILE A 1 331 ? 27.252 -10.907 -45.801 1.00 77.50 331 ILE A N 1
ATOM 2638 C CA . ILE A 1 331 ? 27.234 -12.241 -45.179 1.00 77.50 331 ILE A CA 1
ATOM 2639 C C . ILE A 1 331 ? 26.725 -13.301 -46.174 1.00 77.50 331 ILE A C 1
ATOM 2641 O O . ILE A 1 331 ? 27.270 -14.401 -46.240 1.00 77.50 331 ILE A O 1
ATOM 2645 N N . ARG A 1 332 ? 25.743 -12.972 -47.027 1.00 79.25 332 ARG A N 1
ATOM 2646 C CA . ARG A 1 332 ? 25.267 -13.881 -48.081 1.00 79.25 332 ARG A CA 1
ATOM 2647 C C . ARG A 1 332 ? 26.318 -14.163 -49.161 1.00 79.25 332 ARG A C 1
ATOM 2649 O O . ARG A 1 332 ? 26.321 -15.273 -49.678 1.00 79.25 332 ARG A O 1
ATOM 2656 N N . LYS A 1 333 ? 27.219 -13.223 -49.482 1.00 74.69 333 LYS A N 1
ATOM 2657 C CA . LYS A 1 333 ? 28.371 -13.511 -50.365 1.00 74.69 333 LYS A CA 1
ATOM 2658 C C . LYS A 1 333 ? 29.340 -14.512 -49.726 1.00 74.69 333 LYS A C 1
ATOM 2660 O O . LYS A 1 333 ? 29.924 -15.313 -50.439 1.00 74.69 333 LYS A O 1
ATOM 2665 N N . LEU A 1 334 ? 29.499 -14.464 -48.401 1.00 69.62 334 LEU A N 1
ATOM 2666 C CA . LEU A 1 334 ? 30.425 -15.314 -47.642 1.00 69.62 334 LEU A CA 1
ATOM 2667 C C . LEU A 1 334 ? 29.940 -16.771 -47.507 1.00 69.62 334 LEU A C 1
ATOM 2669 O O . LEU A 1 334 ? 30.767 -17.672 -47.442 1.00 69.62 334 LEU A O 1
ATOM 2673 N N . TYR A 1 335 ? 28.622 -17.007 -47.488 1.00 66.50 335 TYR A N 1
ATOM 2674 C CA . TYR A 1 335 ? 28.018 -18.353 -47.437 1.00 66.50 335 TYR A CA 1
ATOM 2675 C C . TYR A 1 335 ? 27.422 -18.840 -48.773 1.00 66.50 335 TYR A C 1
ATOM 2677 O O . TYR A 1 335 ? 26.884 -19.943 -48.837 1.00 66.50 335 TYR A O 1
ATOM 2685 N N . GLY A 1 336 ? 27.456 -18.011 -49.818 1.00 57.09 336 GLY A N 1
ATOM 2686 C CA . GLY A 1 336 ? 26.880 -18.285 -51.140 1.00 57.09 336 GLY A CA 1
ATOM 2687 C C . GLY A 1 336 ? 27.918 -18.491 -52.245 1.00 57.09 336 GLY A C 1
ATOM 2688 O O . GLY A 1 336 ? 27.581 -18.286 -53.411 1.00 57.09 336 GLY A O 1
ATOM 2689 N N . ALA A 1 337 ? 29.154 -18.831 -51.870 1.00 44.19 337 ALA A N 1
ATOM 2690 C CA . ALA A 1 337 ? 30.298 -19.102 -52.740 1.00 44.19 337 ALA A CA 1
ATOM 2691 C C . ALA A 1 337 ? 30.871 -20.496 -52.441 1.00 44.19 337 ALA A C 1
ATOM 2693 O O . ALA A 1 337 ? 30.887 -20.862 -51.243 1.00 44.19 337 ALA A O 1
#

pLDDT: mean 78.49, std 14.12, range [35.84, 97.25]

InterPro domains:
  IPR013126 Heat shock protein 70 family [PF00012] (1-160)
  IPR013126 Heat shock protein 70 family [PTHR19375] (1-297)
  IPR018181 Heat shock protein 70, conserved site [PS01036] (74-88)
  IPR029047 Heat shock protein 70kD, peptide-binding domain superfamily [G3DSA:2.60.34.10] (159-258)
  IPR029047 Heat shock protein 70kD, peptide-binding domain superfamily [SSF100920] (129-262)
  IPR029048 Heat shock protein 70kD, C-terminal domain superfamily [G3DSA:1.20.1270.10] (259-336)
  IPR029048 Heat shock protein 70kD, C-terminal domain superfamily [SSF100934] (257-336)
  IPR043129 ATPase, nucleotide binding domain [SSF53067] (1-122)

Sequence (337 aa):
QRLRRKVEKSKRILSTQVETRIEIESFFGGHDFSETFTRATFESLNKHLFLSTIPLLEKVLEDSKLQKSDISEILMVGGSTRIPKVQELVKEFFKGTKLSKAIDPDEAVGTYWGAAVHAGILGGEKSTGKLIIQDVNPLTLGIATEVEGIMANMIRRNTIYEGERPFVKDNHLLGQFELTGIPLAPKGVPQLDVTFEIDVNGILNVTAQDRATKNLKYIVITNSHSNVLSSVEIDRMIKDEETFAELDQQFKAHIHAKNEFEVYIRNLKMQLNDEKILGGNRLSKDDKSIIETAVNEEFKWFESNKSNPEIETENWIEHKKQLEAIASRIIRKLYGA

Organism: NCBI:txid1234261

Secondary structure (DSSP, 8-state):
-HHHHHHHHHHHHHTTSSEEEEEEEEEETTEEEEEEEEHHHHHHHHHHHHHHTHHHHHHHHHHHT--TTT---B---SGGGGSHHHHHHHHHHTTTPPBP-SS-SS-THHHHHHHHHHHHHHTT-GGG-S-------SS-EEEE-TTTTBEESS--SSEEEESS-SBGGGSEEEEE----------TT---EEEEEEE-TTS-EEEEEEETTT--EEEE-----SSSS--HHHHHHHHHHHHHHHHHHHHHHHHHHHHHHHHHHHHHHHHHHH-TTTTSSTTS-HHHHHHHHHHHHHHHHHHHHHTT-TT--HHHHHHHHHHHHHHHHHHHHHHH--